Protein AF-A0A9X9LYF4-F1 (afdb_monomer)

pLDDT: mean 74.25, std 24.97, range [24.39, 98.19]

Mean predicted aligned error: 15.83 Å

Sequence (331 aa):
MQNYMVGLQVPSAGEKDYPILFKNGTLKLGGEREPVPRPKKWPIANILAPGANYIPDSFIVGGPYEEEEGELNRPEDKEFRNQAESIKKRIIWDLESRCYLDPPAVVSLQKRIADCRFWPVEITRVPLTTAPKGKAAKFDKADDEGQLSFHGVAYVNMVPLLYPGVKRIRGAFHVYPYLDSTVYEKTKCLFSLFRDTGHLLTQNNKIGGFNSPLSKPIVSKNLKEEKTVKEKELEGRLRPGDLQAPSIKSQSSDTPLEVEPSPSHNPEGQQYTEAGTYIVLEIQLDRALVPKRMPEELAKRVKEMIPPRPPLTRRTGGAQKAVSDYHMQIK

Solvent-accessible surface area (backbone atoms only — not comparable to full-atom values): 21064 Å² total; per-residue (Å²): 126,90,36,48,36,40,34,37,72,40,60,38,84,57,100,54,61,46,75,46,72,48,66,79,45,47,79,41,80,37,76,54,63,79,72,65,69,35,71,26,22,53,82,68,79,86,70,90,49,83,78,72,44,51,43,85,98,38,62,48,66,80,74,71,52,68,79,28,67,33,76,62,29,48,84,83,35,47,63,59,50,49,43,48,60,21,53,38,65,44,73,44,70,58,56,56,86,85,81,84,68,47,74,68,12,48,54,51,44,54,49,51,33,73,76,34,32,33,43,66,36,37,34,32,45,48,83,73,81,78,78,76,93,71,79,97,68,90,74,77,91,70,95,67,91,77,74,75,39,48,33,22,32,22,68,44,63,47,50,66,41,64,38,65,54,29,33,67,49,39,28,38,28,55,29,35,46,51,44,72,66,63,46,26,73,47,39,70,48,90,68,62,72,63,75,74,38,55,73,55,59,71,51,56,80,78,56,83,79,92,71,78,87,77,87,76,85,84,83,89,80,84,87,84,86,83,87,85,88,90,85,88,87,85,90,87,84,83,90,87,90,85,90,84,80,88,81,86,81,87,80,92,75,95,68,92,73,76,84,72,77,78,76,78,82,44,72,61,10,43,52,29,53,77,68,66,37,63,46,78,51,74,51,78,44,100,61,36,80,26,68,58,78,55,70,66,62,51,53,53,52,52,56,70,69,49,74,80,76,76,79,75,76,78,70,80,66,58,66,64,48,57,53,52,54,52,63,65,71,75,111

Structure (mmCIF, N/CA/C/O backbone):
data_AF-A0A9X9LYF4-F1
#
_entry.id   AF-A0A9X9LYF4-F1
#
loop_
_atom_site.group_PDB
_atom_site.id
_atom_site.type_symbol
_atom_site.label_atom_id
_atom_site.label_alt_id
_atom_site.label_comp_id
_atom_site.label_asym_id
_atom_site.label_entity_id
_atom_site.label_seq_id
_atom_site.pdbx_PDB_ins_code
_atom_site.Cartn_x
_atom_site.Cartn_y
_atom_site.Cartn_z
_atom_site.occupancy
_atom_site.B_iso_or_equiv
_atom_site.auth_seq_id
_atom_site.auth_comp_id
_atom_site.auth_asym_id
_atom_site.auth_atom_id
_atom_site.pdbx_PDB_model_num
ATOM 1 N N . MET A 1 1 ? -20.545 6.620 17.034 1.00 50.78 1 MET A N 1
ATOM 2 C CA . MET A 1 1 ? -19.786 5.700 16.155 1.00 50.78 1 MET A CA 1
ATOM 3 C C . MET A 1 1 ? -18.431 6.330 15.876 1.00 50.78 1 MET A C 1
ATOM 5 O O . MET A 1 1 ? -18.388 7.539 15.688 1.00 50.78 1 MET A O 1
ATOM 9 N N . GLN A 1 2 ? -17.344 5.559 15.943 1.00 64.88 2 GLN A N 1
ATOM 10 C CA . GLN A 1 2 ? -15.993 6.047 15.645 1.00 64.88 2 GLN A CA 1
ATOM 11 C C . GLN A 1 2 ? -15.723 5.820 14.157 1.00 64.88 2 GLN A C 1
ATOM 13 O O . GLN A 1 2 ? -15.835 4.686 13.699 1.00 64.88 2 GLN A O 1
ATOM 18 N N . ASN A 1 3 ? -15.399 6.878 13.415 1.00 80.75 3 ASN A N 1
ATOM 19 C CA . ASN A 1 3 ? -15.044 6.774 12.004 1.00 80.75 3 ASN A CA 1
ATOM 20 C C . ASN A 1 3 ? -13.537 6.938 11.859 1.00 80.75 3 ASN A C 1
ATOM 22 O O . ASN A 1 3 ? -12.964 7.874 12.405 1.00 80.75 3 ASN A O 1
ATOM 26 N N . TYR A 1 4 ? -12.910 6.039 11.112 1.00 88.62 4 TYR A N 1
ATOM 27 C CA . TYR A 1 4 ? -11.504 6.148 10.745 1.00 88.62 4 TYR A CA 1
ATOM 28 C C . TYR A 1 4 ? -11.393 6.475 9.261 1.00 88.62 4 TYR A C 1
ATOM 30 O O . TYR A 1 4 ? -12.230 6.059 8.448 1.00 88.62 4 TYR A O 1
ATOM 38 N N . MET A 1 5 ? -10.356 7.231 8.931 1.00 90.38 5 MET A N 1
ATOM 39 C CA . MET A 1 5 ? -9.961 7.542 7.572 1.00 90.38 5 MET A CA 1
ATOM 40 C C . MET A 1 5 ? -8.551 7.031 7.344 1.00 90.38 5 MET A C 1
ATOM 42 O O . MET A 1 5 ? -7.678 7.255 8.174 1.00 90.38 5 MET A O 1
ATOM 46 N N . VAL A 1 6 ? -8.350 6.364 6.216 1.00 94.06 6 VAL A N 1
ATOM 47 C CA . VAL A 1 6 ? -7.037 5.920 5.748 1.00 94.06 6 VAL A CA 1
ATOM 48 C C . VAL A 1 6 ? -6.753 6.618 4.432 1.00 94.06 6 VAL A C 1
ATOM 50 O O . VAL A 1 6 ? -7.663 6.774 3.615 1.00 94.06 6 VAL A O 1
ATOM 53 N N . GLY A 1 7 ? -5.514 7.034 4.203 1.00 93.44 7 GLY A N 1
ATOM 54 C CA . GLY A 1 7 ? -5.153 7.652 2.943 1.00 93.44 7 GLY A CA 1
ATOM 55 C C . GLY A 1 7 ? -3.680 7.575 2.595 1.00 93.44 7 GLY A C 1
ATOM 56 O O . GLY A 1 7 ? -2.828 7.338 3.444 1.00 93.44 7 GLY A O 1
ATOM 57 N N . LEU A 1 8 ? -3.400 7.788 1.316 1.00 94.19 8 LEU A N 1
ATOM 58 C CA . LEU A 1 8 ? -2.054 7.913 0.772 1.00 94.19 8 LEU A CA 1
ATOM 59 C C . LEU A 1 8 ? -2.047 8.901 -0.395 1.00 94.19 8 LEU A C 1
ATOM 61 O O . LEU A 1 8 ? -3.082 9.162 -1.009 1.00 94.19 8 LEU A O 1
ATOM 65 N N . GLN A 1 9 ? -0.873 9.424 -0.722 1.00 91.62 9 GLN A N 1
ATOM 66 C CA . GLN A 1 9 ? -0.663 10.286 -1.884 1.00 91.62 9 GLN A CA 1
ATOM 67 C C . GLN A 1 9 ? 0.013 9.502 -3.004 1.00 91.62 9 GLN A C 1
ATOM 69 O O . GLN A 1 9 ? 0.947 8.750 -2.746 1.00 91.62 9 GLN A O 1
ATOM 74 N N . VAL A 1 10 ? -0.437 9.671 -4.242 1.00 90.38 10 VAL A N 1
ATOM 75 C CA . VAL A 1 10 ? 0.151 9.035 -5.427 1.00 90.38 10 VAL A CA 1
ATOM 76 C C . VAL A 1 10 ? 0.642 10.129 -6.379 1.00 90.38 10 VAL A C 1
ATOM 78 O O . VAL A 1 10 ? -0.074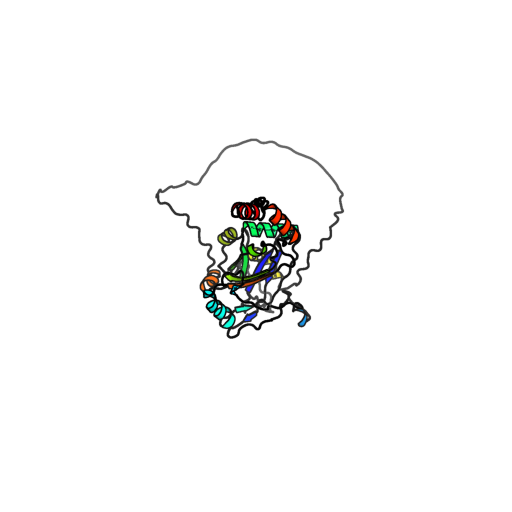 11.115 -6.550 1.00 90.38 10 VAL A O 1
ATOM 81 N N . PRO A 1 11 ? 1.824 9.998 -7.012 1.00 87.56 11 PRO A N 1
ATOM 82 C CA . PRO A 1 11 ? 2.320 11.020 -7.929 1.00 87.56 11 PRO A CA 1
ATOM 83 C C . PRO A 1 11 ? 1.334 11.272 -9.072 1.00 87.56 11 PRO A C 1
ATOM 85 O O . PRO A 1 11 ? 0.692 10.339 -9.558 1.00 87.56 11 PRO A O 1
ATOM 88 N N . SER A 1 12 ? 1.231 12.524 -9.510 1.00 84.44 12 SER A N 1
ATOM 89 C CA . SER A 1 12 ? 0.396 12.924 -10.647 1.00 84.44 12 SER A CA 1
ATOM 90 C C . SER A 1 12 ? 1.160 13.868 -11.581 1.00 84.44 12 SER A C 1
ATOM 92 O O . SER A 1 12 ? 2.144 14.474 -11.162 1.00 84.44 12 SER A O 1
ATOM 94 N N . ALA A 1 13 ? 0.719 14.014 -12.836 1.00 70.62 13 ALA A N 1
ATOM 95 C CA . ALA A 1 13 ? 1.253 15.015 -13.770 1.00 70.62 13 ALA A CA 1
ATOM 96 C C . ALA A 1 13 ? 1.154 16.472 -13.277 1.00 70.62 13 ALA A C 1
ATOM 98 O O . ALA A 1 13 ? 1.824 17.340 -13.837 1.00 70.62 13 ALA A O 1
ATOM 99 N N . GLY A 1 14 ? 0.276 16.770 -12.312 1.00 68.00 14 GLY A N 1
ATOM 100 C CA . GLY A 1 14 ? 0.081 18.122 -11.790 1.00 68.00 14 GLY A CA 1
ATOM 101 C C . GLY A 1 14 ? 1.128 18.525 -10.750 1.00 68.00 14 GLY A C 1
ATOM 102 O O . GLY A 1 14 ? 1.953 17.726 -10.325 1.00 68.00 14 GLY A O 1
ATOM 103 N N . GLU A 1 15 ? 1.053 19.771 -10.274 1.00 64.50 15 GLU A N 1
ATOM 104 C CA . GLU A 1 15 ? 1.935 20.268 -9.203 1.00 64.50 15 GLU A CA 1
ATOM 105 C C . GLU A 1 15 ? 1.703 19.573 -7.848 1.00 64.50 15 GLU A C 1
ATOM 107 O O . GLU A 1 15 ? 2.554 19.655 -6.965 1.00 64.50 15 GLU A O 1
ATOM 112 N N . LYS A 1 16 ? 0.562 18.889 -7.671 1.00 78.31 16 LYS A N 1
ATOM 113 C CA . LYS A 1 16 ? 0.189 18.215 -6.423 1.00 78.31 16 LYS A CA 1
ATOM 114 C C . LYS A 1 16 ? -0.048 16.721 -6.636 1.00 78.31 16 LYS A C 1
ATOM 116 O O . LYS A 1 16 ? -0.716 16.314 -7.590 1.00 78.31 16 LYS A O 1
ATOM 121 N N . ASP A 1 17 ? 0.457 15.914 -5.707 1.00 85.69 17 ASP A N 1
ATOM 122 C CA . ASP A 1 17 ? 0.167 14.482 -5.644 1.00 85.69 17 ASP A CA 1
ATOM 123 C C . ASP A 1 17 ? -1.350 14.244 -5.489 1.00 85.69 17 ASP A C 1
ATOM 125 O O . ASP A 1 17 ? -2.069 15.009 -4.837 1.00 85.69 17 ASP A O 1
ATOM 129 N N . TYR A 1 18 ? -1.854 13.173 -6.100 1.00 86.94 18 TYR A N 1
ATOM 130 C CA . TYR A 1 18 ? -3.259 12.785 -6.048 1.00 86.94 18 TYR A CA 1
ATOM 131 C C . TYR A 1 18 ? -3.561 12.022 -4.746 1.00 86.94 18 TYR A C 1
ATOM 133 O O . TYR A 1 18 ? -2.983 10.952 -4.523 1.00 86.94 18 TYR A O 1
ATOM 141 N N . PRO A 1 19 ? -4.463 12.517 -3.878 1.00 89.62 19 PRO A N 1
ATOM 142 C CA . PRO A 1 19 ? -4.807 11.830 -2.642 1.00 89.62 19 PRO A CA 1
ATOM 143 C C . PRO A 1 19 ? -5.817 10.702 -2.894 1.00 89.62 19 PRO A C 1
ATOM 145 O O . PRO A 1 19 ? -6.889 10.912 -3.460 1.00 89.62 19 PRO A O 1
ATOM 148 N N . ILE A 1 20 ? -5.509 9.509 -2.396 1.00 91.44 20 ILE A N 1
ATOM 149 C CA . ILE A 1 20 ? -6.440 8.384 -2.300 1.00 91.44 20 ILE A CA 1
ATOM 150 C C . ILE A 1 20 ? -6.911 8.288 -0.852 1.00 91.44 20 ILE A C 1
ATOM 152 O O . ILE A 1 20 ? -6.092 8.165 0.055 1.00 91.44 20 ILE A O 1
ATOM 156 N N . LEU A 1 21 ? -8.229 8.329 -0.640 1.00 90.75 21 LEU A N 1
ATOM 157 C CA . LEU A 1 21 ? -8.846 8.323 0.686 1.00 90.75 21 LEU A CA 1
ATOM 158 C C . LEU A 1 21 ? -9.897 7.218 0.806 1.00 90.75 21 LEU A C 1
ATOM 160 O O . LEU A 1 21 ? -10.789 7.090 -0.033 1.00 90.75 21 LEU A O 1
ATOM 164 N N . PHE A 1 22 ? -9.843 6.489 1.914 1.00 90.75 22 PHE A N 1
ATOM 165 C CA . PHE A 1 22 ? -10.825 5.497 2.322 1.00 90.75 22 PHE A CA 1
ATOM 166 C C . PHE A 1 22 ? -11.509 5.974 3.600 1.00 90.75 22 PHE A C 1
ATOM 168 O O . PHE A 1 22 ? -10.885 6.138 4.647 1.00 90.75 22 PHE A O 1
ATOM 175 N N . LYS A 1 23 ? -12.817 6.210 3.508 1.00 86.38 23 LYS A N 1
ATOM 176 C CA . LYS A 1 23 ? -13.671 6.663 4.614 1.00 86.38 23 LYS A CA 1
ATOM 177 C C . LYS A 1 23 ? -14.818 5.684 4.833 1.00 86.38 23 LYS A C 1
ATOM 179 O O . LYS A 1 23 ? -15.079 4.839 3.983 1.00 86.38 23 LYS A O 1
ATOM 184 N N . ASN A 1 24 ? -15.524 5.836 5.952 1.00 79.12 24 ASN A N 1
ATOM 185 C CA . ASN A 1 24 ? -16.729 5.062 6.276 1.00 79.12 24 ASN A CA 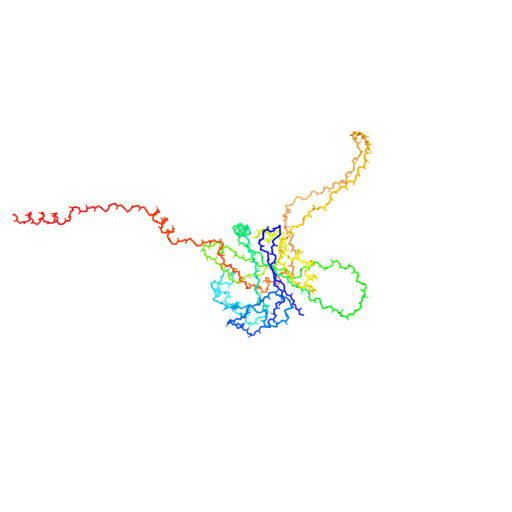1
ATOM 186 C C . ASN A 1 24 ? -16.478 3.544 6.366 1.00 79.12 24 ASN A C 1
ATOM 188 O O . ASN A 1 24 ? -17.231 2.745 5.810 1.00 79.12 24 ASN A O 1
ATOM 192 N N . GLY A 1 25 ? -15.410 3.146 7.060 1.00 86.12 25 GLY A N 1
ATOM 193 C CA . GLY A 1 25 ? -15.142 1.737 7.338 1.00 86.12 25 GLY A CA 1
ATOM 194 C C . GLY A 1 25 ? -16.236 1.113 8.209 1.00 86.12 25 GLY A C 1
ATOM 195 O O . GLY A 1 25 ? -16.813 1.768 9.076 1.00 86.12 25 GLY A O 1
ATOM 196 N N . THR A 1 26 ? -16.532 -0.163 7.980 1.00 88.38 26 THR A N 1
ATOM 197 C CA . THR A 1 26 ? -17.522 -0.910 8.766 1.00 88.38 26 THR A CA 1
ATOM 198 C C . THR A 1 26 ? -16.854 -1.504 10.000 1.00 88.38 26 THR A C 1
ATOM 200 O O . THR A 1 26 ? -15.907 -2.281 9.873 1.00 88.38 26 THR A O 1
ATOM 203 N N . LEU A 1 27 ? -17.349 -1.167 11.193 1.00 89.88 27 LEU A N 1
ATOM 204 C CA . LEU A 1 27 ? -16.890 -1.774 12.442 1.00 89.88 27 LEU A CA 1
ATOM 205 C C . LEU A 1 27 ? -17.430 -3.204 12.559 1.00 89.88 27 LEU A C 1
ATOM 207 O O . LEU A 1 27 ? -18.642 -3.419 12.577 1.00 89.88 27 LEU A O 1
ATOM 211 N N . LYS A 1 28 ? -16.529 -4.172 12.695 1.00 90.75 28 LYS A N 1
ATOM 212 C CA . LYS A 1 28 ? -16.837 -5.557 13.053 1.00 90.75 28 LYS A CA 1
ATOM 213 C C . LYS A 1 28 ? -16.523 -5.774 14.525 1.00 90.75 28 LYS A C 1
ATOM 215 O O . LYS A 1 28 ? -15.463 -5.372 15.002 1.00 90.75 28 LYS A O 1
ATOM 220 N N . LEU A 1 29 ? -17.453 -6.403 15.240 1.00 88.38 29 LEU A N 1
ATOM 221 C CA . LEU A 1 29 ? -17.359 -6.603 16.688 1.00 88.38 29 LEU A CA 1
ATOM 222 C C . LEU A 1 29 ? -16.422 -7.754 17.096 1.00 88.38 29 LEU A C 1
ATOM 224 O O . LEU A 1 29 ? -16.090 -7.846 18.274 1.00 88.38 29 LEU A O 1
ATOM 228 N N . GLY A 1 30 ? -15.961 -8.561 16.134 1.00 87.44 30 GLY A N 1
ATOM 229 C CA . GLY A 1 30 ? -15.222 -9.802 16.381 1.00 87.44 30 GLY A CA 1
ATOM 230 C C . GLY A 1 30 ? -16.151 -11.019 16.475 1.00 87.44 30 GLY A C 1
ATOM 231 O O . GLY A 1 30 ? -17.366 -10.881 16.358 1.00 87.44 30 GLY A O 1
ATOM 232 N N . GLY A 1 31 ? -15.573 -12.207 16.644 1.00 85.69 31 GLY A N 1
ATOM 233 C CA . GLY A 1 31 ? -16.268 -13.493 16.795 1.00 85.69 31 GLY A CA 1
ATOM 234 C C . GLY A 1 31 ? -16.360 -14.335 15.519 1.00 85.69 31 GLY A C 1
ATOM 235 O O . GLY A 1 31 ? -16.398 -15.557 15.604 1.00 85.69 31 GLY A O 1
ATOM 236 N N . GLU A 1 32 ? -16.328 -13.711 14.341 1.00 83.88 32 GLU A N 1
ATOM 237 C CA . GLU A 1 32 ? -16.385 -14.407 13.053 1.00 83.88 32 GLU A CA 1
ATOM 238 C C . GLU A 1 32 ? -15.342 -13.864 12.073 1.00 83.88 32 GLU A C 1
ATOM 240 O O . GLU A 1 32 ? -15.027 -12.663 12.049 1.00 83.88 32 GLU A O 1
ATOM 245 N N . ARG A 1 33 ? -14.817 -14.766 11.238 1.00 84.88 33 ARG A N 1
ATOM 246 C CA . ARG A 1 33 ? -13.939 -14.423 10.117 1.00 84.88 33 ARG A CA 1
ATOM 247 C C . ARG A 1 33 ? -14.770 -13.863 8.968 1.00 84.88 33 ARG A C 1
ATOM 249 O O . ARG A 1 33 ? -15.908 -14.272 8.760 1.00 84.88 33 ARG A O 1
ATOM 256 N N . GLU A 1 34 ? -14.198 -12.938 8.202 1.00 87.75 34 GLU A N 1
ATOM 257 C CA . GLU A 1 34 ? -14.879 -12.454 7.004 1.00 87.75 34 GLU A CA 1
ATOM 258 C C . GLU A 1 34 ? -15.037 -13.569 5.965 1.00 87.75 34 GLU A C 1
ATOM 260 O O . GLU A 1 34 ? -14.069 -14.289 5.697 1.00 87.75 34 GLU A O 1
ATOM 265 N N . PRO A 1 35 ? -16.219 -13.685 5.338 1.00 88.56 35 PRO A N 1
ATOM 266 C CA . PRO A 1 35 ? -16.394 -14.593 4.222 1.00 88.56 35 PRO A CA 1
ATOM 267 C C . PRO A 1 35 ? -15.532 -14.132 3.042 1.00 88.56 35 PRO A C 1
ATOM 269 O O . PRO A 1 35 ? -15.456 -12.940 2.729 1.00 88.56 35 PRO A O 1
ATOM 272 N N . VAL A 1 36 ? -14.901 -15.093 2.374 1.00 89.25 36 VAL A N 1
ATOM 273 C CA . VAL A 1 36 ? -14.191 -14.893 1.108 1.00 89.25 36 VAL A CA 1
ATOM 274 C C . VAL A 1 36 ? -14.751 -15.873 0.068 1.00 89.25 36 VAL A C 1
ATOM 276 O O . VAL A 1 36 ? -14.986 -17.032 0.410 1.00 89.25 36 VAL A O 1
ATOM 279 N N . PRO A 1 37 ? -14.985 -15.444 -1.186 1.00 92.31 37 PRO A N 1
ATOM 280 C CA . PRO A 1 37 ? -14.789 -14.092 -1.702 1.00 92.31 37 PRO A CA 1
ATOM 281 C C . PRO A 1 37 ? -15.872 -13.111 -1.227 1.00 92.31 37 PRO A C 1
ATOM 283 O O . PRO A 1 37 ? -17.027 -13.481 -1.032 1.00 92.31 37 PRO A O 1
ATOM 286 N N . ARG A 1 38 ? -15.510 -11.832 -1.098 1.00 92.06 38 ARG A N 1
ATOM 287 C CA . ARG A 1 38 ? -16.463 -10.747 -0.802 1.00 92.06 38 ARG A CA 1
ATOM 288 C C . ARG A 1 38 ? -16.285 -9.568 -1.766 1.00 92.06 38 ARG A C 1
ATOM 290 O O . ARG A 1 38 ? -15.150 -9.257 -2.127 1.00 92.06 38 ARG A O 1
ATOM 297 N N . PRO A 1 39 ? -17.373 -8.930 -2.223 1.00 92.50 39 PRO A N 1
ATOM 298 C CA . PRO A 1 39 ? -17.315 -7.961 -3.316 1.00 92.50 39 PRO A CA 1
ATOM 299 C C . PRO A 1 39 ? -16.695 -6.627 -2.879 1.00 92.50 39 PRO A C 1
ATOM 301 O O . PRO A 1 39 ? -16.999 -6.119 -1.796 1.00 92.50 39 PRO A O 1
ATOM 304 N N . LYS A 1 40 ? -15.860 -6.037 -3.743 1.00 93.38 40 LYS A N 1
ATOM 305 C CA . LYS A 1 40 ? -15.320 -4.685 -3.542 1.00 93.38 40 LYS A CA 1
ATOM 306 C C . LYS A 1 40 ? -16.353 -3.628 -3.933 1.00 93.38 40 LYS A C 1
ATOM 308 O O . LYS A 1 40 ? -17.221 -3.857 -4.775 1.00 93.38 40 LYS A O 1
ATOM 313 N N . LYS A 1 41 ? -16.255 -2.454 -3.321 1.00 92.00 41 LYS A N 1
ATOM 314 C CA . LYS A 1 41 ? -17.149 -1.314 -3.517 1.00 92.00 41 LYS A CA 1
ATOM 315 C C . LYS A 1 41 ? -16.373 -0.090 -3.984 1.00 92.00 41 LYS A C 1
ATOM 317 O O . LYS A 1 41 ? -15.203 0.093 -3.648 1.00 92.00 41 LYS A O 1
ATOM 322 N N . TRP A 1 42 ? -17.047 0.782 -4.718 1.00 89.94 42 TRP A N 1
ATOM 323 C CA . TRP A 1 42 ? -16.508 2.094 -5.044 1.00 89.94 42 TRP A CA 1
ATOM 324 C C . TRP A 1 42 ? -16.483 3.001 -3.800 1.00 89.94 42 TRP A C 1
ATOM 326 O O . TRP A 1 42 ? -17.431 2.976 -3.012 1.00 89.94 42 TRP A O 1
ATOM 336 N N . PRO A 1 43 ? -15.464 3.863 -3.624 1.00 85.50 43 PRO A N 1
ATOM 337 C CA . PRO A 1 43 ? -15.393 4.841 -2.535 1.00 85.50 43 PRO A CA 1
ATOM 338 C C . PRO A 1 43 ? -16.294 6.066 -2.802 1.00 85.50 43 PRO A C 1
ATOM 340 O O . PRO A 1 43 ? -15.895 7.211 -2.593 1.00 85.50 43 PRO A O 1
ATOM 343 N N . ILE A 1 44 ? -17.516 5.843 -3.293 1.00 78.56 44 ILE A N 1
ATOM 344 C CA . ILE A 1 44 ? -18.467 6.889 -3.688 1.00 78.56 44 ILE A CA 1
ATOM 345 C C . ILE A 1 44 ? -19.541 7.023 -2.605 1.00 78.56 44 ILE A C 1
ATOM 347 O O . ILE A 1 44 ? -20.120 6.039 -2.150 1.00 78.56 44 ILE A O 1
ATOM 351 N N . ALA A 1 45 ? -19.817 8.258 -2.189 1.00 66.12 45 ALA A N 1
ATOM 352 C CA . ALA A 1 45 ? -20.939 8.563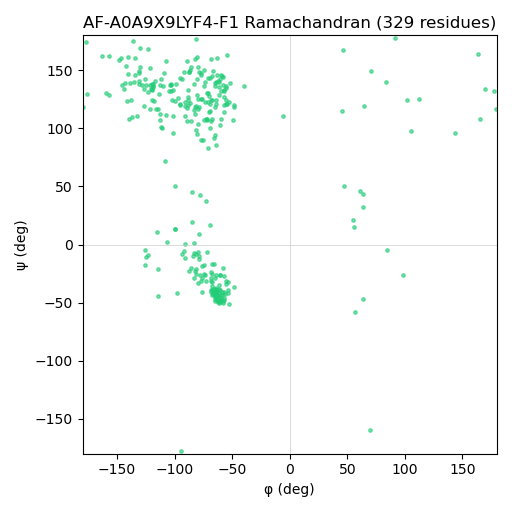 -1.306 1.00 66.12 45 ALA A CA 1
ATOM 353 C C . ALA A 1 45 ? -22.222 8.795 -2.123 1.00 66.12 45 ALA A C 1
ATOM 355 O O . ALA A 1 45 ? -22.160 9.331 -3.227 1.00 66.12 45 ALA A O 1
ATOM 356 N N . ASN A 1 46 ? -23.381 8.475 -1.542 1.00 66.19 46 ASN A N 1
ATOM 357 C CA . ASN A 1 46 ? -24.709 8.832 -2.066 1.00 66.19 46 ASN A CA 1
ATOM 358 C C . ASN A 1 46 ? -25.068 8.214 -3.430 1.00 66.19 46 ASN A C 1
ATOM 360 O O . ASN A 1 46 ? -25.635 8.881 -4.295 1.00 66.19 46 ASN A O 1
ATOM 364 N N . ILE A 1 47 ? -24.769 6.930 -3.631 1.00 67.62 47 ILE A N 1
ATOM 365 C CA . ILE A 1 47 ? -25.232 6.209 -4.820 1.00 67.62 47 ILE A CA 1
ATOM 366 C C . ILE A 1 47 ? -26.751 5.989 -4.722 1.00 67.62 47 ILE A C 1
ATOM 368 O O . ILE A 1 47 ? -27.242 5.380 -3.773 1.00 67.62 47 ILE A O 1
ATOM 372 N N . LEU A 1 48 ? -27.488 6.472 -5.728 1.00 67.12 48 LEU A N 1
ATOM 373 C CA . LEU A 1 48 ? -28.957 6.399 -5.804 1.00 67.12 48 LEU A CA 1
ATOM 374 C C . LEU A 1 48 ? -29.492 4.966 -5.974 1.00 67.12 48 LEU A C 1
ATOM 376 O O . LEU A 1 48 ? -30.622 4.682 -5.590 1.00 67.12 48 LEU A O 1
ATOM 380 N N . ALA A 1 49 ? -28.686 4.060 -6.534 1.00 73.56 49 ALA A N 1
ATOM 381 C CA . ALA A 1 49 ? -29.040 2.663 -6.770 1.00 73.56 49 ALA A CA 1
ATOM 382 C C . ALA A 1 49 ? -28.198 1.725 -5.879 1.00 73.56 49 ALA A C 1
ATOM 384 O O . ALA A 1 49 ? -26.996 1.589 -6.118 1.00 73.56 49 ALA A O 1
ATOM 385 N N . PRO A 1 50 ? -28.788 1.020 -4.893 1.00 66.31 50 PRO A N 1
ATOM 386 C CA . PRO A 1 50 ? -28.044 0.187 -3.940 1.00 66.31 50 PRO A CA 1
ATOM 387 C C . PRO A 1 50 ? -27.101 -0.852 -4.574 1.00 66.31 50 PRO A C 1
ATOM 389 O O . PRO A 1 50 ? -26.033 -1.119 -4.023 1.00 66.31 50 PRO A O 1
ATOM 392 N N . GLY A 1 51 ? -27.452 -1.391 -5.749 1.00 69.81 51 GLY A N 1
ATOM 393 C CA . GLY A 1 51 ? -26.634 -2.364 -6.483 1.00 69.81 51 GLY A CA 1
ATOM 394 C C . GLY A 1 51 ? -25.420 -1.776 -7.216 1.00 69.81 51 GLY A C 1
ATOM 395 O O . GLY A 1 51 ? -24.481 -2.510 -7.501 1.00 69.81 51 GLY A O 1
ATOM 396 N N . ALA A 1 52 ? -25.384 -0.463 -7.471 1.00 78.00 52 ALA A N 1
ATOM 397 C CA . ALA A 1 52 ? -24.297 0.197 -8.208 1.00 78.00 52 ALA A CA 1
ATOM 398 C C . ALA A 1 52 ? -23.076 0.550 -7.331 1.00 78.00 52 ALA A C 1
ATOM 400 O O . ALA A 1 52 ? -22.107 1.135 -7.808 1.00 78.00 52 ALA A O 1
ATOM 401 N N . ASN A 1 53 ? -23.116 0.201 -6.041 1.00 85.94 53 ASN A N 1
ATOM 402 C CA . ASN A 1 53 ? -21.999 0.404 -5.118 1.00 85.94 53 ASN A CA 1
ATOM 403 C C . ASN A 1 53 ? -20.856 -0.589 -5.339 1.00 85.94 53 ASN A C 1
ATOM 405 O O . ASN A 1 53 ? -19.722 -0.289 -4.974 1.00 85.94 53 ASN A O 1
ATOM 409 N N . TYR A 1 54 ? -21.154 -1.767 -5.888 1.00 90.31 54 TYR A N 1
ATOM 410 C CA . TYR A 1 54 ? -20.184 -2.837 -6.073 1.00 90.31 54 TYR A CA 1
ATOM 411 C C . TYR A 1 54 ? -19.450 -2.705 -7.402 1.00 90.31 54 TYR A C 1
ATOM 413 O O . TYR A 1 54 ? -19.996 -2.231 -8.398 1.00 90.31 54 TYR A O 1
ATOM 421 N N . ILE A 1 55 ? -18.201 -3.149 -7.405 1.00 91.88 55 ILE A N 1
ATOM 422 C CA . ILE A 1 55 ? -17.368 -3.206 -8.598 1.00 91.88 55 ILE A CA 1
ATOM 423 C C . ILE A 1 55 ? -17.617 -4.559 -9.272 1.00 91.88 55 ILE A C 1
ATOM 425 O O . ILE A 1 55 ? -17.365 -5.587 -8.637 1.00 91.88 55 ILE A O 1
ATOM 429 N N . PRO A 1 56 ? -18.099 -4.588 -10.528 1.00 91.12 56 PRO A N 1
ATOM 430 C CA . PRO A 1 56 ? -18.289 -5.837 -11.256 1.00 91.12 56 PRO A CA 1
ATOM 431 C C . PRO A 1 56 ? -16.992 -6.647 -11.316 1.00 91.12 56 PRO A C 1
ATOM 433 O O . PRO A 1 56 ? -15.920 -6.081 -11.536 1.00 91.12 56 PRO A O 1
ATOM 436 N N . ASP A 1 57 ? -17.103 -7.954 -11.084 1.00 91.00 57 ASP A N 1
ATOM 437 C CA . ASP A 1 57 ? -16.007 -8.929 -11.153 1.00 91.00 57 ASP A CA 1
ATOM 438 C C . ASP A 1 57 ? -14.776 -8.613 -10.281 1.00 91.00 57 ASP A C 1
ATOM 440 O O . ASP A 1 57 ? -13.688 -9.141 -10.512 1.00 91.00 57 ASP A O 1
ATOM 444 N N . SER A 1 58 ? -14.932 -7.779 -9.245 1.00 92.81 58 SER A N 1
ATOM 445 C CA . SER A 1 58 ? -13.860 -7.460 -8.301 1.00 92.81 58 SER A CA 1
ATOM 446 C C . SER A 1 58 ? -14.201 -7.932 -6.893 1.00 92.81 58 SER A C 1
ATOM 448 O O . SER A 1 58 ? -15.144 -7.465 -6.245 1.00 92.81 58 SER A O 1
ATOM 450 N N . PHE A 1 59 ? -13.389 -8.865 -6.402 1.00 93.81 59 PHE A N 1
ATOM 451 C CA . PHE A 1 59 ? -13.591 -9.535 -5.127 1.00 93.81 59 PHE A CA 1
ATOM 452 C C . PHE A 1 59 ? -12.316 -9.526 -4.292 1.00 93.81 59 PHE A C 1
ATOM 454 O O . PHE A 1 59 ? -11.201 -9.589 -4.807 1.00 93.81 59 PHE A O 1
ATOM 461 N N . ILE A 1 60 ? -12.493 -9.499 -2.977 1.00 92.06 60 ILE A N 1
ATOM 462 C CA . ILE A 1 60 ? -11.439 -9.795 -2.016 1.00 92.06 60 ILE A CA 1
ATOM 463 C C . ILE A 1 60 ? -11.487 -11.297 -1.765 1.00 92.06 60 ILE A C 1
ATOM 465 O O . ILE A 1 60 ? -12.414 -11.805 -1.137 1.00 92.06 60 ILE A O 1
ATOM 469 N N . VAL A 1 61 ? -10.502 -11.995 -2.326 1.00 88.94 61 VAL A N 1
ATOM 470 C CA . VAL A 1 61 ? -10.401 -13.465 -2.344 1.00 88.94 61 VAL A CA 1
ATOM 471 C C . VAL A 1 61 ? -9.578 -14.031 -1.181 1.00 88.94 61 VAL A C 1
ATOM 473 O O . VAL A 1 61 ? -9.566 -15.238 -0.971 1.00 88.94 61 VAL A O 1
ATOM 476 N N . GLY A 1 62 ? -8.926 -13.170 -0.396 1.00 80.38 62 GLY A N 1
ATOM 477 C CA . GLY A 1 62 ? -7.958 -13.597 0.615 1.00 80.38 62 GLY A CA 1
ATOM 478 C C . GLY A 1 62 ? -6.681 -14.163 -0.015 1.00 80.38 62 GLY A C 1
ATOM 479 O O . GLY A 1 62 ? -6.358 -13.863 -1.163 1.00 80.38 62 GLY A O 1
ATOM 480 N N . GLY A 1 63 ? -5.940 -14.950 0.757 1.00 81.62 63 GLY A N 1
ATOM 481 C CA . GLY A 1 63 ? -4.705 -15.611 0.338 1.00 81.62 63 GLY A CA 1
ATOM 482 C C . GLY A 1 63 ? -3.906 -16.100 1.549 1.00 81.62 63 GLY A C 1
ATOM 483 O O . GLY A 1 63 ? -4.205 -15.666 2.668 1.00 81.62 63 GLY A O 1
ATOM 484 N N . PRO A 1 64 ? -2.932 -17.004 1.353 1.00 85.94 64 PRO A N 1
ATOM 485 C CA . PRO A 1 64 ? -1.964 -17.338 2.395 1.00 85.94 64 PRO A CA 1
ATOM 486 C C . PRO A 1 64 ? -1.196 -16.072 2.788 1.00 85.94 64 PRO A C 1
ATOM 488 O O . PRO A 1 64 ? -0.756 -15.311 1.923 1.00 85.94 64 PRO A O 1
ATOM 491 N N . TYR A 1 65 ? -1.082 -15.811 4.089 1.00 86.88 65 TYR A N 1
ATOM 492 C CA . TYR A 1 65 ? -0.443 -14.585 4.570 1.00 86.88 65 TYR A CA 1
ATOM 493 C C . TYR A 1 65 ? 1.085 -14.652 4.424 1.00 86.88 65 TYR A C 1
ATOM 495 O O . TYR A 1 65 ? 1.747 -13.625 4.425 1.00 86.88 65 TYR A O 1
ATOM 503 N N . GLU A 1 66 ? 1.646 -15.849 4.254 1.00 90.62 66 GLU A N 1
ATOM 504 C CA . GLU A 1 66 ? 3.073 -16.107 4.061 1.00 90.62 66 GLU A CA 1
ATOM 505 C C . GLU A 1 66 ? 3.591 -15.596 2.706 1.00 90.62 66 GLU A C 1
ATOM 507 O O . GLU A 1 66 ? 4.778 -15.322 2.554 1.00 90.62 66 GLU A O 1
ATOM 512 N N . GLU A 1 67 ? 2.699 -15.447 1.723 1.00 90.75 67 GLU A N 1
ATOM 513 C CA . GLU A 1 67 ? 3.003 -14.883 0.400 1.00 90.75 67 GLU A CA 1
ATOM 514 C C . GLU A 1 67 ? 2.792 -13.357 0.352 1.00 90.75 67 GLU A C 1
ATOM 516 O O . GLU A 1 67 ? 2.946 -12.736 -0.700 1.00 90.75 67 GLU A O 1
ATOM 521 N N . GLU A 1 68 ? 2.388 -12.738 1.466 1.00 93.50 68 GLU A N 1
ATOM 522 C CA . GLU A 1 68 ? 2.173 -11.295 1.544 1.00 93.50 68 GLU A CA 1
ATOM 523 C C . GLU A 1 68 ? 3.500 -10.523 1.652 1.00 93.50 68 GLU A C 1
ATOM 525 O O . GLU A 1 68 ? 4.439 -10.927 2.334 1.00 93.50 68 GLU A O 1
ATOM 530 N N . GLU A 1 69 ? 3.535 -9.334 1.052 1.00 93.06 69 GLU A N 1
ATOM 531 C CA . GLU A 1 69 ? 4.672 -8.395 1.047 1.00 93.06 69 GLU A CA 1
ATOM 532 C C . GLU A 1 69 ? 4.685 -7.484 2.299 1.00 93.06 69 GLU A C 1
ATOM 534 O O . GLU A 1 69 ? 5.254 -6.389 2.292 1.00 93.06 69 GLU A O 1
ATOM 539 N N . GLY A 1 70 ? 3.970 -7.899 3.352 1.00 92.56 70 GLY A N 1
ATOM 540 C CA . GLY A 1 70 ? 3.797 -7.170 4.611 1.00 92.56 70 GLY A CA 1
ATOM 541 C C . GLY A 1 70 ? 4.797 -7.568 5.698 1.00 92.56 70 GLY A C 1
ATOM 542 O O . GLY A 1 70 ? 5.672 -8.403 5.497 1.00 92.56 70 GLY A O 1
ATOM 543 N N . GLU A 1 71 ? 4.645 -6.968 6.876 1.00 95.00 71 GLU A N 1
ATOM 544 C CA . GLU A 1 71 ? 5.496 -7.228 8.047 1.00 95.00 71 GLU A CA 1
ATOM 545 C C . GLU A 1 71 ? 5.043 -8.461 8.839 1.00 95.00 71 GLU A C 1
ATOM 547 O O . GLU A 1 71 ? 5.869 -9.131 9.450 1.00 95.00 71 GLU A O 1
ATOM 552 N N . LEU A 1 72 ? 3.742 -8.768 8.798 1.00 94.44 72 LEU A N 1
ATOM 553 C CA . LEU A 1 72 ? 3.110 -9.848 9.563 1.00 94.44 72 LEU A CA 1
ATOM 554 C C . LEU A 1 72 ? 2.884 -11.103 8.708 1.00 94.44 72 LEU A C 1
ATOM 556 O O . LEU A 1 72 ? 1.762 -11.616 8.617 1.00 94.44 72 LEU A O 1
ATOM 560 N N . ASN A 1 73 ? 3.939 -11.539 8.019 1.00 93.94 73 ASN A N 1
ATOM 561 C CA . ASN A 1 73 ? 3.916 -12.683 7.108 1.00 93.94 73 ASN A CA 1
ATOM 562 C C . ASN A 1 73 ? 4.633 -13.930 7.655 1.00 93.94 73 ASN A C 1
ATOM 564 O O . ASN A 1 73 ? 4.715 -14.947 6.963 1.00 93.94 73 ASN A O 1
ATOM 568 N N . ARG A 1 74 ? 5.155 -13.887 8.887 1.00 94.25 74 ARG A N 1
ATOM 569 C CA . ARG A 1 74 ? 5.949 -14.987 9.441 1.00 94.25 74 ARG A CA 1
ATOM 570 C C . ARG A 1 74 ? 5.081 -16.015 10.169 1.00 94.25 74 ARG A C 1
ATOM 572 O O . ARG A 1 74 ? 3.976 -15.693 10.613 1.00 94.25 74 ARG A O 1
ATOM 579 N N . PRO A 1 75 ? 5.554 -17.264 10.341 1.00 93.12 75 PRO A N 1
ATOM 580 C CA . PRO A 1 75 ? 4.828 -18.276 11.107 1.00 93.12 75 PRO A CA 1
ATOM 581 C C . PRO A 1 75 ? 4.483 -17.834 12.536 1.00 93.12 75 PRO A C 1
ATOM 583 O O . PRO A 1 75 ? 3.435 -18.218 13.053 1.00 93.12 75 PRO A O 1
ATOM 586 N N . GLU A 1 76 ? 5.325 -17.004 13.156 1.00 93.69 76 GLU A N 1
ATOM 587 C CA . GLU A 1 76 ? 5.118 -16.482 14.510 1.00 93.69 76 GLU A CA 1
ATOM 588 C C . GLU A 1 76 ? 3.937 -15.499 14.582 1.00 93.69 76 GLU A C 1
ATOM 590 O O . GLU A 1 76 ? 3.239 -15.434 15.595 1.00 93.69 76 GLU A O 1
ATOM 595 N N . ASP A 1 77 ? 3.648 -14.794 13.485 1.00 94.38 77 ASP A N 1
ATOM 596 C CA . ASP A 1 77 ? 2.564 -13.811 13.401 1.00 94.38 77 ASP A CA 1
ATOM 597 C C . ASP A 1 77 ? 1.191 -14.463 13.212 1.00 94.38 77 ASP A C 1
ATOM 599 O O . ASP A 1 77 ? 0.157 -13.809 13.366 1.00 94.38 77 ASP A O 1
ATOM 603 N N . LYS A 1 78 ? 1.157 -15.763 12.892 1.00 91.69 78 LYS A N 1
ATOM 604 C CA . LYS A 1 78 ? -0.062 -16.510 12.556 1.00 91.69 78 LYS A CA 1
ATOM 605 C C . LYS A 1 78 ? -1.148 -16.373 13.609 1.00 91.69 78 LYS A C 1
ATOM 607 O O . LYS A 1 78 ? -2.301 -16.080 13.296 1.00 91.69 78 LYS A O 1
ATOM 612 N N . GLU A 1 79 ? -0.777 -16.620 14.859 1.00 93.25 79 GLU A N 1
ATOM 613 C CA . GLU A 1 79 ? -1.713 -16.623 15.977 1.00 93.25 79 GLU A CA 1
ATOM 614 C C . GLU A 1 79 ? -2.240 -15.210 16.232 1.00 93.25 79 GLU A C 1
ATOM 616 O O . GLU A 1 79 ? -3.445 -14.991 16.356 1.00 93.25 79 GLU A O 1
ATOM 621 N N . PHE A 1 80 ? -1.344 -14.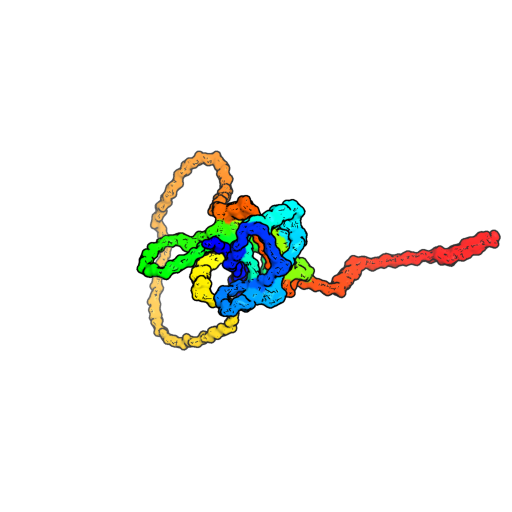226 16.190 1.00 94.44 80 PHE A N 1
ATOM 622 C CA . PHE A 1 80 ? -1.702 -12.823 16.314 1.00 94.44 80 PHE A CA 1
ATOM 623 C C . PHE A 1 80 ? -2.666 -12.368 15.201 1.00 94.44 80 PHE A C 1
ATOM 625 O O . PHE A 1 80 ? -3.707 -11.765 15.488 1.00 94.44 80 PHE A O 1
ATOM 632 N N . ARG A 1 81 ? -2.371 -12.707 13.937 1.00 92.94 81 ARG A N 1
ATOM 633 C CA . ARG A 1 81 ? -3.223 -12.422 12.770 1.00 92.94 81 ARG A CA 1
ATOM 634 C C . ARG A 1 81 ? -4.587 -13.088 12.923 1.00 92.94 81 ARG A C 1
ATOM 636 O O . ARG A 1 81 ? -5.601 -12.408 12.784 1.00 92.94 81 ARG A O 1
ATOM 643 N N . ASN A 1 82 ? -4.632 -14.366 13.301 1.00 91.62 82 ASN A N 1
ATOM 644 C CA . ASN A 1 82 ? -5.886 -15.082 13.538 1.00 91.62 82 ASN A CA 1
ATOM 645 C C . ASN A 1 82 ? -6.735 -14.394 14.612 1.00 91.62 82 ASN A C 1
ATOM 647 O O . ASN A 1 82 ? -7.916 -14.131 14.374 1.00 91.62 82 ASN A O 1
ATOM 651 N N . GLN A 1 83 ? -6.154 -14.036 15.759 1.00 92.75 83 GLN A N 1
ATOM 652 C CA . GLN A 1 83 ? -6.880 -13.338 16.822 1.00 92.75 83 GLN A CA 1
ATOM 653 C C . GLN A 1 83 ? -7.401 -11.971 16.365 1.00 92.75 83 GLN A C 1
ATOM 655 O O . GLN A 1 83 ? -8.552 -11.626 16.634 1.00 92.75 83 GLN A O 1
ATOM 660 N N . ALA A 1 84 ? -6.585 -11.196 15.652 1.00 92.62 84 ALA A N 1
ATOM 661 C CA . ALA A 1 84 ? -6.971 -9.880 15.156 1.00 92.62 84 ALA A CA 1
ATOM 662 C C . ALA A 1 84 ? -8.070 -9.941 14.076 1.00 92.62 84 ALA A C 1
ATOM 664 O O . ALA A 1 84 ? -8.989 -9.122 14.083 1.00 92.62 84 ALA A O 1
ATOM 665 N N . GLU A 1 85 ? -8.013 -10.919 13.171 1.00 91.06 85 GLU A N 1
ATOM 666 C CA . GLU A 1 85 ? -8.958 -11.041 12.055 1.00 91.06 85 GLU A CA 1
ATOM 667 C C . GLU A 1 85 ? -10.251 -11.782 12.399 1.00 91.06 85 GLU A C 1
ATOM 669 O O . GLU A 1 85 ? -11.237 -11.626 11.679 1.00 91.06 85 GLU A O 1
ATOM 674 N N . SER A 1 86 ? -10.272 -12.586 13.465 1.00 89.31 86 SER A N 1
ATOM 675 C CA . SER A 1 86 ? -11.455 -13.372 13.845 1.00 89.31 86 SER A CA 1
ATOM 676 C C . SER A 1 86 ? -12.060 -12.949 15.179 1.00 89.31 86 SER A C 1
ATOM 678 O O . SER A 1 86 ? -13.271 -12.778 15.251 1.00 89.31 86 SER A O 1
ATOM 680 N N . ILE A 1 87 ? -11.255 -12.709 16.217 1.00 90.75 87 ILE A N 1
ATOM 681 C CA . ILE A 1 87 ? -11.747 -12.537 17.593 1.00 90.75 87 ILE A CA 1
ATOM 682 C C . ILE A 1 87 ? -11.891 -11.058 17.967 1.00 90.75 87 ILE A C 1
ATOM 684 O O . ILE A 1 87 ? -12.874 -10.678 18.598 1.00 90.75 87 ILE A O 1
ATOM 688 N N . LYS A 1 88 ? -10.931 -10.209 17.588 1.00 92.25 88 LYS A N 1
ATOM 689 C CA . LYS A 1 88 ? -10.915 -8.793 17.982 1.00 92.25 88 LYS A CA 1
ATOM 690 C C . LYS A 1 88 ? -11.841 -7.931 17.117 1.00 92.25 88 LYS A C 1
ATOM 692 O O . LYS A 1 88 ? -12.211 -8.278 15.992 1.00 92.25 88 LYS A O 1
ATOM 697 N N . LYS A 1 89 ? -12.178 -6.752 17.654 1.00 91.56 89 LYS A N 1
ATOM 698 C CA . LYS A 1 89 ? -12.836 -5.685 16.892 1.00 91.56 89 LYS A CA 1
ATOM 699 C C . LYS A 1 89 ? -11.903 -5.198 15.791 1.00 91.56 89 LYS A C 1
ATOM 701 O O . LYS A 1 89 ? -10.713 -5.014 16.027 1.00 91.56 89 LYS A O 1
ATOM 706 N N . ARG A 1 90 ? -12.459 -4.939 14.613 1.00 92.25 90 ARG A N 1
ATOM 707 C CA . ARG A 1 90 ? -11.702 -4.469 13.447 1.00 92.25 90 ARG A CA 1
ATOM 708 C C . ARG A 1 90 ? -12.556 -3.563 12.580 1.00 92.25 90 ARG A C 1
ATOM 710 O O . ARG A 1 90 ? -13.784 -3.621 12.631 1.00 92.25 90 ARG A O 1
ATOM 717 N N . ILE A 1 91 ? -11.904 -2.742 11.772 1.00 92.38 91 ILE A N 1
ATOM 718 C CA . ILE A 1 91 ? -12.572 -1.883 10.798 1.00 92.38 91 ILE A CA 1
ATOM 719 C C . ILE A 1 91 ? -12.269 -2.417 9.414 1.00 92.38 91 ILE A C 1
ATOM 721 O O . ILE A 1 91 ? -11.141 -2.797 9.113 1.00 92.38 91 ILE A O 1
ATOM 725 N N . ILE A 1 92 ? -13.304 -2.463 8.587 1.00 91.56 92 ILE A N 1
ATOM 726 C CA . ILE A 1 92 ? -13.225 -3.031 7.256 1.00 91.56 92 ILE A CA 1
ATOM 727 C C . ILE A 1 92 ? -13.574 -1.974 6.220 1.00 91.56 92 ILE A C 1
ATOM 729 O O . ILE A 1 92 ? -14.666 -1.398 6.241 1.00 91.56 92 ILE A O 1
ATOM 733 N N . TRP A 1 93 ? -12.652 -1.770 5.284 1.00 92.38 93 TRP A N 1
ATOM 734 C CA . TRP A 1 93 ? -12.877 -1.007 4.066 1.00 92.38 93 TRP A CA 1
ATOM 735 C C . TRP A 1 93 ? -12.851 -1.958 2.879 1.00 92.38 93 TRP A C 1
ATOM 737 O O . TRP A 1 93 ? -11.797 -2.324 2.369 1.00 92.38 93 TRP A O 1
ATOM 747 N N . ASP A 1 94 ? -14.037 -2.324 2.409 1.00 93.00 94 ASP A N 1
ATOM 748 C CA . ASP A 1 94 ? -14.206 -3.137 1.201 1.00 93.00 94 ASP A CA 1
ATOM 749 C C . ASP A 1 94 ? -14.192 -2.246 -0.029 1.00 93.00 94 ASP A C 1
ATOM 751 O O . ASP A 1 94 ? -15.074 -2.328 -0.875 1.00 93.00 94 ASP A O 1
ATOM 755 N N . LEU A 1 95 ? -13.244 -1.317 -0.066 1.00 92.94 95 LEU A N 1
ATOM 756 C CA . LEU A 1 95 ? -13.197 -0.229 -1.024 1.00 92.94 95 LEU A CA 1
ATOM 757 C C . LEU A 1 95 ? -12.017 -0.420 -1.968 1.00 92.94 95 LEU A C 1
ATOM 759 O O . LEU A 1 95 ? -10.932 -0.809 -1.545 1.00 92.94 95 LEU A O 1
ATOM 763 N N . GLU A 1 96 ? -12.213 -0.084 -3.236 1.00 93.69 96 GLU A N 1
ATOM 764 C CA . GLU A 1 96 ? -11.131 0.014 -4.212 1.00 93.69 96 GLU A CA 1
ATOM 765 C C . GLU A 1 96 ? -11.183 1.388 -4.873 1.00 93.69 96 GLU A C 1
ATOM 767 O O . GLU A 1 96 ? -12.170 1.754 -5.512 1.00 93.69 96 GLU A O 1
ATOM 772 N N . SER A 1 97 ? -10.109 2.155 -4.706 1.00 92.06 97 SER A N 1
ATOM 773 C CA . SER A 1 97 ? -9.915 3.410 -5.423 1.00 92.06 97 SER A CA 1
ATOM 774 C C . SER A 1 97 ? -8.993 3.169 -6.609 1.00 92.06 97 SER A C 1
ATOM 776 O O . SER A 1 97 ? -7.992 2.464 -6.487 1.00 92.06 97 SER A O 1
ATOM 778 N N . ARG A 1 98 ? -9.327 3.761 -7.754 1.00 91.25 98 ARG A N 1
ATOM 779 C CA . ARG A 1 98 ? -8.532 3.675 -8.979 1.00 91.25 98 ARG A CA 1
ATOM 780 C C . ARG A 1 98 ? -8.125 5.076 -9.398 1.00 91.25 98 ARG A C 1
ATOM 782 O O . ARG A 1 98 ? -8.965 5.970 -9.455 1.00 91.25 98 ARG A O 1
ATOM 789 N N . CYS A 1 99 ? -6.857 5.249 -9.741 1.00 90.88 99 CYS A N 1
ATOM 790 C CA . CYS A 1 99 ? -6.348 6.465 -10.358 1.00 90.88 99 CYS A CA 1
ATOM 791 C C . CYS A 1 99 ? -5.526 6.109 -11.596 1.00 90.88 99 CYS A C 1
ATOM 793 O O . CYS A 1 99 ? -4.961 5.019 -11.697 1.00 90.88 99 CYS A O 1
ATOM 795 N N . TYR A 1 100 ? -5.473 7.035 -12.548 1.00 90.69 100 TYR A N 1
ATOM 796 C CA . TYR A 1 100 ? -4.615 6.907 -13.716 1.00 90.69 100 TYR A CA 1
ATOM 797 C C . TYR A 1 100 ? -3.237 7.495 -13.408 1.00 90.69 100 TYR A C 1
ATOM 799 O O . TYR A 1 100 ? -3.147 8.601 -12.882 1.00 90.69 100 TYR A O 1
ATOM 807 N N . LEU A 1 101 ? -2.186 6.754 -13.755 1.00 91.69 101 LEU A N 1
ATOM 808 C CA . LEU A 1 101 ? -0.804 7.219 -13.712 1.00 91.69 101 LEU A CA 1
ATOM 809 C C . LEU A 1 101 ? -0.377 7.586 -15.131 1.00 91.69 101 LEU A C 1
ATOM 811 O O . LEU A 1 101 ? -0.222 6.713 -15.987 1.00 91.69 101 LEU A O 1
ATOM 815 N N . ASP A 1 102 ? -0.194 8.875 -15.384 1.00 90.94 102 ASP A N 1
ATOM 816 C CA . ASP A 1 102 ? 0.407 9.354 -16.624 1.00 90.94 102 ASP A CA 1
ATOM 817 C C . ASP A 1 102 ? 1.902 8.973 -16.715 1.00 90.94 102 ASP A C 1
ATOM 819 O O . ASP A 1 102 ? 2.527 8.664 -15.698 1.00 90.94 102 ASP A O 1
ATOM 823 N N . PRO A 1 103 ? 2.512 8.962 -17.918 1.00 92.06 103 PRO A N 1
ATOM 824 C CA . PRO A 1 103 ? 3.895 8.508 -18.070 1.00 92.06 103 PRO A CA 1
ATOM 825 C C . PRO A 1 103 ? 4.919 9.265 -17.195 1.00 92.06 103 PRO A C 1
ATOM 827 O O . PRO A 1 103 ? 5.751 8.594 -16.581 1.00 92.06 103 PRO A O 1
ATOM 830 N N . PRO A 1 104 ? 4.869 10.608 -17.060 1.00 92.56 104 PRO A N 1
ATOM 831 C CA . PRO A 1 104 ? 5.681 11.323 -16.071 1.00 92.56 104 PRO A CA 1
ATOM 832 C C . PRO A 1 104 ? 5.462 10.845 -14.630 1.00 92.56 104 PRO A C 1
ATOM 834 O O . PRO A 1 104 ? 6.436 10.587 -13.922 1.00 92.56 104 PRO A O 1
ATOM 837 N N . ALA A 1 105 ? 4.210 10.662 -14.200 1.00 92.69 105 ALA A N 1
ATOM 838 C CA . ALA A 1 105 ? 3.894 10.147 -12.869 1.00 92.69 105 ALA A CA 1
ATOM 839 C C . ALA A 1 105 ? 4.441 8.731 -12.634 1.00 92.69 105 ALA A C 1
ATOM 841 O O . ALA A 1 105 ? 4.901 8.439 -11.531 1.00 92.69 105 ALA A O 1
ATOM 842 N N . VAL A 1 106 ? 4.465 7.864 -13.656 1.00 94.31 106 VAL A N 1
ATOM 843 C CA . VAL A 1 106 ? 5.087 6.529 -13.566 1.00 94.31 106 VAL A CA 1
ATOM 844 C C . VAL A 1 106 ? 6.582 6.641 -13.265 1.00 94.31 106 VAL A C 1
ATOM 846 O O . VAL A 1 106 ? 7.074 5.960 -12.366 1.00 94.31 106 VAL A O 1
ATOM 849 N N . VAL A 1 107 ? 7.301 7.521 -13.969 1.00 93.81 107 VAL A N 1
ATOM 850 C CA . VAL A 1 107 ? 8.740 7.743 -13.740 1.00 93.81 107 VAL A CA 1
ATOM 851 C C . VAL A 1 107 ? 8.985 8.325 -12.347 1.00 93.81 107 VAL A C 1
ATOM 853 O O . VAL A 1 107 ? 9.870 7.859 -11.627 1.00 93.81 107 VAL A O 1
ATOM 856 N N . SER A 1 108 ? 8.174 9.299 -11.930 1.00 93.06 108 SER A N 1
ATOM 857 C CA . SER A 1 108 ? 8.238 9.883 -10.585 1.00 93.06 108 SER A CA 1
ATOM 858 C C . SER A 1 108 ? 7.970 8.845 -9.495 1.00 93.06 108 SER A C 1
ATOM 860 O O . SER A 1 108 ? 8.692 8.802 -8.499 1.00 93.06 108 SER A O 1
ATOM 862 N N . LEU A 1 109 ? 6.983 7.967 -9.696 1.00 93.81 109 LEU A N 1
ATOM 863 C CA . LEU A 1 109 ? 6.676 6.869 -8.784 1.00 93.81 109 LEU A CA 1
ATOM 864 C C . LEU A 1 109 ? 7.852 5.893 -8.685 1.00 93.81 109 LEU A C 1
ATOM 866 O O . LEU A 1 109 ? 8.286 5.585 -7.579 1.00 93.81 109 LEU A O 1
ATOM 870 N N . GLN A 1 110 ? 8.418 5.459 -9.815 1.00 95.38 110 GLN A N 1
ATOM 871 C CA . GLN A 1 110 ? 9.596 4.585 -9.827 1.00 95.38 110 GLN A CA 1
ATOM 872 C C . GLN A 1 110 ? 10.779 5.203 -9.084 1.00 95.38 110 GLN A C 1
ATOM 874 O O . GLN A 1 110 ? 11.393 4.539 -8.249 1.00 95.38 110 GLN A O 1
ATOM 879 N N . LYS A 1 111 ? 11.074 6.476 -9.367 1.00 94.50 111 LYS A N 1
ATOM 880 C CA . LYS A 1 111 ? 12.158 7.216 -8.721 1.00 94.50 111 LYS A CA 1
ATOM 881 C C . LYS A 1 111 ? 11.938 7.308 -7.212 1.00 94.50 111 LYS A C 1
ATOM 883 O O . LYS A 1 111 ? 12.826 6.950 -6.451 1.00 94.50 111 LYS A O 1
ATOM 888 N N . ARG A 1 112 ? 10.739 7.697 -6.766 1.00 93.56 112 ARG A N 1
ATOM 889 C CA . ARG A 1 112 ? 10.434 7.820 -5.333 1.00 93.56 112 ARG A CA 1
ATOM 890 C C . ARG A 1 112 ? 10.517 6.471 -4.609 1.00 93.56 112 ARG A C 1
ATOM 892 O O . ARG A 1 112 ? 11.050 6.420 -3.504 1.00 93.56 112 ARG A O 1
ATOM 899 N N . ILE A 1 113 ? 10.060 5.376 -5.230 1.00 95.88 113 ILE A N 1
ATOM 900 C CA . ILE A 1 113 ? 10.224 4.024 -4.665 1.00 95.88 113 ILE A CA 1
ATOM 901 C C . ILE A 1 113 ? 11.711 3.656 -4.570 1.00 95.88 113 ILE A C 1
ATOM 903 O O . ILE A 1 113 ? 12.131 3.109 -3.553 1.00 95.88 113 ILE A O 1
ATOM 907 N N . ALA A 1 114 ? 12.515 3.965 -5.590 1.00 95.44 114 ALA A N 1
ATOM 908 C CA . ALA A 1 114 ? 13.951 3.691 -5.575 1.00 95.44 114 ALA A CA 1
ATOM 909 C C . ALA A 1 114 ? 14.691 4.491 -4.486 1.00 95.44 114 ALA A C 1
ATOM 911 O O . ALA A 1 114 ? 15.568 3.939 -3.822 1.00 95.44 114 ALA A O 1
ATOM 912 N N . ASP A 1 115 ? 14.300 5.749 -4.274 1.00 94.12 115 ASP A N 1
ATOM 913 C CA . ASP A 1 115 ? 14.937 6.651 -3.312 1.00 94.12 115 ASP A CA 1
ATOM 914 C C . ASP A 1 115 ? 14.538 6.337 -1.857 1.00 94.12 115 ASP A C 1
ATOM 916 O O . ASP A 1 115 ? 15.378 6.388 -0.959 1.00 94.12 115 ASP A O 1
ATOM 920 N N . CYS A 1 116 ? 13.260 6.019 -1.606 1.00 92.69 116 CYS A N 1
ATOM 921 C CA . CYS A 1 116 ? 12.704 5.967 -0.246 1.00 92.69 116 CYS A CA 1
ATOM 922 C C . CYS A 1 116 ? 12.267 4.570 0.203 1.00 92.69 116 CYS A C 1
ATOM 924 O O . CYS A 1 116 ? 12.170 4.326 1.402 1.00 92.69 116 CYS A O 1
ATOM 926 N N . ARG A 1 117 ? 12.019 3.642 -0.732 1.00 94.38 117 ARG A N 1
ATOM 927 C CA . ARG A 1 117 ? 11.483 2.276 -0.528 1.00 94.38 117 ARG A CA 1
ATOM 928 C C . ARG A 1 117 ? 10.069 2.206 0.052 1.00 94.38 117 ARG A C 1
ATOM 930 O O . ARG A 1 117 ? 9.240 1.454 -0.459 1.00 94.38 117 ARG A O 1
ATOM 937 N N . PHE A 1 118 ? 9.804 2.972 1.102 1.00 96.06 118 PHE A N 1
ATOM 938 C CA . PHE A 1 118 ? 8.553 2.989 1.836 1.00 96.06 118 PHE A CA 1
ATOM 939 C C . PHE A 1 118 ? 7.618 4.086 1.351 1.00 96.06 118 PHE A C 1
ATOM 941 O O . PHE A 1 118 ? 8.033 5.205 1.047 1.00 96.06 118 PHE A O 1
ATOM 948 N N . TRP A 1 119 ? 6.334 3.757 1.354 1.00 95.81 119 TRP A N 1
ATOM 949 C CA . TRP A 1 119 ? 5.251 4.679 1.072 1.00 95.81 119 TRP A CA 1
ATOM 950 C C . TRP A 1 119 ? 4.406 4.893 2.327 1.00 95.81 119 TRP A C 1
ATOM 952 O O . TRP A 1 119 ? 4.002 3.902 2.944 1.00 95.81 119 TRP A O 1
ATOM 962 N N . PRO A 1 120 ? 4.136 6.147 2.726 1.00 96.94 120 PRO A N 1
ATOM 963 C CA . PRO A 1 120 ? 3.341 6.419 3.910 1.00 96.94 120 PRO A CA 1
ATOM 964 C C . PRO A 1 120 ? 1.859 6.204 3.598 1.00 96.94 120 PRO A C 1
ATOM 966 O O . PRO A 1 120 ? 1.306 6.798 2.670 1.00 96.94 120 PRO A O 1
ATOM 969 N N . VAL A 1 121 ? 1.216 5.358 4.397 1.00 97.38 121 VAL A N 1
ATOM 970 C CA . VAL A 1 121 ? -0.239 5.213 4.443 1.00 97.38 121 VAL A CA 1
ATOM 971 C C . VAL A 1 121 ? -0.695 5.722 5.797 1.00 97.38 121 VAL A C 1
ATOM 973 O O . VAL A 1 121 ? -0.452 5.093 6.823 1.00 97.38 121 VAL A O 1
ATOM 976 N N . GLU A 1 122 ? -1.322 6.886 5.810 1.00 96.38 122 GLU A N 1
ATOM 977 C CA . GLU A 1 122 ? -1.744 7.541 7.039 1.00 96.38 122 GLU A CA 1
ATOM 978 C C . GLU A 1 122 ? -3.134 7.069 7.460 1.00 96.38 122 GLU A C 1
ATOM 980 O O . GLU A 1 122 ? -4.002 6.793 6.627 1.00 96.38 122 GLU A O 1
ATOM 985 N N . ILE A 1 123 ? -3.368 7.038 8.769 1.00 94.75 123 ILE A N 1
ATOM 986 C CA . ILE A 1 123 ? -4.666 6.770 9.381 1.00 94.75 123 ILE A CA 1
ATOM 987 C C . ILE A 1 123 ? -4.977 7.834 10.432 1.00 94.75 123 ILE A C 1
ATOM 989 O O . ILE A 1 123 ? -4.113 8.231 11.206 1.00 94.75 123 ILE A O 1
ATOM 993 N N . THR A 1 124 ? -6.217 8.303 10.481 1.00 92.19 124 THR A N 1
ATOM 994 C CA . THR A 1 124 ? -6.691 9.214 11.528 1.00 92.19 124 THR A CA 1
ATOM 995 C C . THR A 1 124 ? -8.119 8.871 11.916 1.00 92.19 124 THR A C 1
ATOM 997 O O . THR A 1 124 ? -8.890 8.312 11.125 1.00 92.19 124 THR A O 1
ATOM 1000 N N . ARG A 1 125 ? -8.493 9.204 13.148 1.00 88.31 125 ARG A N 1
ATOM 1001 C CA . ARG A 1 125 ? -9.873 9.119 13.603 1.00 88.31 125 ARG A CA 1
ATOM 1002 C C . ARG A 1 125 ? -10.583 10.433 13.294 1.00 88.31 125 ARG A C 1
ATOM 1004 O O . ARG A 1 125 ? -10.177 11.495 13.745 1.00 88.31 125 ARG A O 1
ATOM 1011 N N . VAL A 1 126 ? -11.692 10.344 12.570 1.00 80.75 126 VAL A N 1
ATOM 1012 C CA . VAL A 1 126 ? -12.513 11.494 12.186 1.00 80.75 126 VAL A CA 1
ATOM 1013 C C . VAL A 1 126 ? -13.685 11.641 13.165 1.00 80.75 126 VAL A C 1
ATOM 1015 O O . VAL A 1 126 ? -14.447 10.680 13.352 1.00 80.75 126 VAL A O 1
ATOM 1018 N N . PRO A 1 127 ? -13.880 12.823 13.778 1.00 68.62 127 PRO A N 1
ATOM 1019 C CA . PRO A 1 127 ? -15.059 13.106 14.587 1.00 68.62 127 PRO A CA 1
ATOM 1020 C C . PRO A 1 127 ? -16.335 13.003 13.742 1.00 68.62 127 PRO A C 1
ATOM 1022 O O . PRO A 1 127 ? -16.453 13.620 12.684 1.00 68.62 127 PRO A O 1
ATOM 1025 N N . LEU A 1 128 ? -17.325 12.235 14.204 1.00 60.56 128 LEU A N 1
ATOM 1026 C CA . LEU A 1 128 ? -18.643 12.221 13.572 1.00 60.56 128 LEU A CA 1
ATOM 1027 C C . LEU A 1 128 ? -19.427 13.439 14.073 1.00 60.56 128 LEU A C 1
ATOM 1029 O O . LEU A 1 128 ? -20.041 13.382 15.139 1.00 60.56 128 LEU A O 1
ATOM 1033 N N . THR A 1 129 ? -19.413 14.540 13.321 1.00 54.09 129 THR A N 1
ATOM 1034 C CA . THR A 1 129 ? -20.281 15.686 13.612 1.00 54.09 129 THR A CA 1
ATOM 1035 C C . THR A 1 129 ? -21.730 15.295 13.325 1.00 54.09 129 THR A C 1
ATOM 1037 O O . THR A 1 129 ? -22.194 15.247 12.187 1.00 54.09 129 THR A O 1
ATOM 1040 N N . THR A 1 130 ? -22.473 14.961 14.379 1.00 39.44 130 THR A N 1
ATOM 1041 C CA . THR A 1 130 ? -23.932 14.877 14.294 1.00 39.44 130 THR A CA 1
ATOM 1042 C C . THR A 1 130 ? -24.447 16.309 14.252 1.00 39.44 130 THR A C 1
ATOM 1044 O O . THR A 1 130 ? -24.348 17.030 15.235 1.00 39.44 130 THR A O 1
ATOM 1047 N N . ALA A 1 131 ? -24.918 16.776 13.096 1.00 37.38 131 ALA A N 1
ATOM 1048 C CA . ALA A 1 131 ? -25.524 18.100 13.007 1.00 37.38 131 ALA A CA 1
ATOM 1049 C C . ALA A 1 131 ? -26.868 18.079 13.758 1.00 37.38 131 ALA A C 1
ATOM 1051 O O . ALA A 1 131 ? -27.787 17.384 13.308 1.00 37.38 131 ALA A O 1
ATOM 1052 N N . PRO A 1 132 ? -27.041 18.823 14.868 1.00 40.62 132 PRO A N 1
ATOM 1053 C CA . PRO A 1 132 ? -28.365 19.011 15.424 1.00 40.62 132 PRO A CA 1
ATOM 1054 C C . PRO A 1 132 ? -29.159 19.895 14.456 1.00 40.62 132 PRO A C 1
ATOM 1056 O O . PRO A 1 132 ? -28.782 21.029 14.153 1.00 40.62 132 PRO A O 1
ATOM 1059 N N . LYS A 1 133 ? -30.288 19.389 13.952 1.00 45.94 133 LYS A N 1
ATOM 1060 C CA . LYS A 1 133 ? -31.323 20.252 13.375 1.00 45.94 133 LYS A CA 1
ATOM 1061 C C . LYS A 1 133 ? -31.871 21.127 14.506 1.00 45.94 133 LYS A C 1
ATOM 1063 O O . LYS A 1 133 ? -32.769 20.698 15.219 1.00 45.94 133 LYS A O 1
ATOM 1068 N N . GLY A 1 134 ? -31.349 22.339 14.679 1.00 42.69 134 GLY A N 1
ATOM 1069 C CA . GLY A 1 134 ? -31.954 23.286 15.614 1.00 42.69 134 GLY A CA 1
ATOM 1070 C C . GLY A 1 134 ? -31.093 24.484 15.994 1.00 42.69 134 GLY A C 1
ATOM 1071 O O . GLY A 1 134 ? -30.200 24.353 16.813 1.00 42.69 134 GLY A O 1
ATOM 1072 N N . LYS A 1 135 ? -31.495 25.648 15.467 1.00 40.06 135 LYS A N 1
ATOM 1073 C CA . LYS A 1 135 ? -31.245 27.025 15.936 1.00 40.06 135 LYS A CA 1
ATOM 1074 C C . LYS A 1 135 ? -29.794 27.531 15.946 1.00 40.06 135 LYS A C 1
ATOM 1076 O O . LYS A 1 135 ? -28.932 27.066 16.676 1.00 40.06 135 LYS A O 1
ATOM 1081 N N . ALA A 1 136 ? -29.587 28.591 15.162 1.00 43.78 136 ALA A N 1
ATOM 1082 C CA . ALA A 1 136 ? -28.400 29.429 15.182 1.00 43.78 136 ALA A CA 1
ATOM 1083 C C . ALA A 1 136 ? -28.219 30.067 16.571 1.00 43.78 136 ALA A C 1
ATOM 1085 O O . ALA A 1 136 ? -28.961 30.972 16.948 1.00 43.78 136 ALA A O 1
ATOM 1086 N N . ALA A 1 137 ? -27.221 29.596 17.311 1.00 38.56 137 ALA A N 1
ATOM 1087 C CA . ALA A 1 137 ? -26.644 30.293 18.448 1.00 38.56 137 ALA A CA 1
ATOM 1088 C C . ALA A 1 137 ? -25.165 30.535 18.130 1.00 38.56 137 ALA A C 1
ATOM 1090 O O . ALA A 1 137 ? -24.486 29.650 17.611 1.00 38.56 137 ALA A O 1
ATOM 1091 N N . LYS A 1 138 ? -24.717 31.773 18.362 1.00 45.84 138 LYS A N 1
ATOM 1092 C CA . LYS A 1 138 ? -23.359 32.266 18.103 1.00 45.84 138 LYS A CA 1
ATOM 1093 C C . LYS A 1 138 ? -22.324 31.292 18.675 1.00 45.84 138 LYS A C 1
ATOM 1095 O O . LYS A 1 138 ? -22.305 31.076 19.881 1.00 45.84 138 LYS A O 1
ATOM 1100 N N . PHE A 1 139 ? -21.485 30.732 17.809 1.00 36.03 139 PHE A N 1
ATOM 1101 C CA . PHE A 1 139 ? -20.297 29.990 18.214 1.00 36.03 139 PHE A CA 1
ATOM 1102 C C . PHE A 1 139 ? -19.140 30.981 18.335 1.00 36.03 139 PHE A C 1
ATOM 1104 O O . PHE A 1 139 ? -18.772 31.631 17.352 1.00 36.03 139 PHE A O 1
ATOM 1111 N N . ASP A 1 140 ? -18.611 31.114 19.549 1.00 35.62 140 ASP A N 1
ATOM 1112 C CA . ASP A 1 140 ? -17.281 31.660 19.784 1.00 35.62 140 ASP A CA 1
ATOM 1113 C C . ASP A 1 140 ? -16.254 30.821 19.015 1.00 35.62 140 ASP A C 1
ATOM 1115 O O . ASP A 1 140 ? -16.339 29.591 18.964 1.00 35.62 140 ASP A O 1
ATOM 1119 N N . LYS A 1 141 ? -15.300 31.507 18.379 1.00 44.81 141 LYS A N 1
ATOM 1120 C CA . LYS A 1 141 ? -14.165 30.902 17.678 1.00 44.81 141 LYS A CA 1
ATOM 1121 C C . LYS A 1 141 ? -13.264 30.205 18.703 1.00 44.81 141 LYS A C 1
ATOM 1123 O O . LYS A 1 141 ? -12.381 30.840 19.269 1.00 44.81 141 LYS A O 1
ATOM 1128 N N . ALA A 1 142 ? -13.502 28.920 18.939 1.00 33.97 142 ALA A N 1
ATOM 1129 C CA . ALA A 1 142 ? -12.557 28.038 19.609 1.00 33.97 142 ALA A CA 1
ATOM 1130 C C . ALA A 1 142 ? -11.670 27.370 18.548 1.00 33.97 142 ALA A C 1
ATOM 1132 O O . ALA A 1 142 ? -12.152 26.693 17.642 1.00 33.97 142 ALA A O 1
ATOM 1133 N N . ASP A 1 143 ? -10.377 27.636 18.671 1.00 34.31 143 ASP A N 1
ATOM 1134 C CA . ASP A 1 143 ? -9.250 27.363 17.773 1.00 34.31 143 ASP A CA 1
ATOM 1135 C C . ASP A 1 143 ? -8.834 25.873 17.709 1.00 34.31 143 ASP A C 1
ATOM 1137 O O . ASP A 1 143 ? -7.654 25.557 17.645 1.00 34.31 143 ASP A O 1
ATOM 1141 N N . ASP A 1 144 ? -9.794 24.940 17.758 1.00 41.28 144 ASP A N 1
ATOM 1142 C CA . ASP A 1 144 ? -9.524 23.496 17.942 1.00 41.28 144 ASP A CA 1
ATOM 1143 C C . ASP A 1 144 ? -9.917 22.630 16.723 1.00 41.28 144 ASP A C 1
ATOM 1145 O O . ASP A 1 144 ? -9.939 21.401 16.768 1.00 41.28 144 ASP A O 1
ATOM 1149 N N . GLU A 1 145 ? -10.234 23.260 15.586 1.00 42.44 145 GLU A N 1
ATOM 1150 C CA . GLU A 1 145 ? -10.752 22.591 14.377 1.00 42.44 145 GLU A CA 1
ATOM 1151 C C . GLU A 1 145 ? -9.678 21.890 13.510 1.00 42.44 145 GLU A C 1
ATOM 1153 O O . GLU A 1 145 ? -9.973 21.435 12.404 1.00 42.44 145 GLU A O 1
ATOM 1158 N N . GLY A 1 146 ? -8.434 21.781 13.990 1.00 54.53 146 GLY A N 1
ATOM 1159 C CA . GLY A 1 146 ? -7.291 21.301 13.199 1.00 54.53 146 GLY A CA 1
ATOM 1160 C C . GLY A 1 146 ? -6.492 20.133 13.782 1.00 54.53 146 GLY A C 1
ATOM 1161 O O . GLY A 1 146 ? -5.573 19.656 13.113 1.00 54.53 146 GLY A O 1
ATOM 1162 N N . GLN A 1 147 ? -6.791 19.660 14.997 1.00 65.00 147 GLN A N 1
ATOM 1163 C CA . GLN A 1 147 ? -5.994 18.601 15.620 1.00 65.00 147 GLN A CA 1
ATOM 1164 C C . GLN A 1 147 ? -6.438 17.210 15.139 1.00 65.00 147 GLN A C 1
ATOM 1166 O O . GLN A 1 147 ? -7.559 16.764 15.384 1.00 65.00 147 GLN A O 1
ATOM 1171 N N . LEU A 1 148 ? -5.541 16.507 14.441 1.00 79.75 148 LEU A N 1
ATOM 1172 C CA . LEU A 1 148 ? -5.763 15.135 13.985 1.00 79.75 148 LEU A CA 1
ATOM 1173 C C . LEU A 1 148 ? -5.763 14.177 15.181 1.00 79.75 148 LEU A C 1
ATOM 1175 O O . LEU A 1 148 ? -4.728 13.973 15.812 1.00 79.75 148 LEU A O 1
ATOM 1179 N N . SER A 1 149 ? -6.906 13.557 15.473 1.00 86.44 149 SER A N 1
ATOM 1180 C CA . SER A 1 149 ? -6.999 12.558 16.541 1.00 86.44 149 SER A CA 1
ATOM 1181 C C . SER A 1 149 ? -6.495 11.192 16.068 1.00 86.44 149 SER A C 1
ATOM 1183 O O . SER A 1 149 ? -6.767 10.779 14.933 1.00 86.44 149 SER A O 1
ATOM 1185 N N . PHE A 1 150 ? -5.817 10.452 16.949 1.00 90.88 150 PHE A N 1
ATOM 1186 C CA . PHE A 1 150 ? -5.296 9.102 16.678 1.00 90.88 150 PHE A CA 1
ATOM 1187 C C . PHE A 1 150 ? -4.564 9.021 15.330 1.00 90.88 150 PHE A C 1
ATOM 1189 O O . PHE A 1 150 ? -4.889 8.187 14.477 1.00 90.88 150 PHE A O 1
ATOM 1196 N N . HIS A 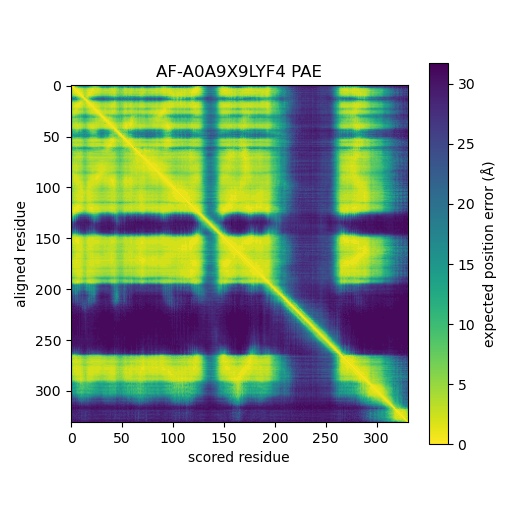1 151 ? -3.628 9.940 15.094 1.00 93.88 151 HIS A N 1
ATOM 1197 C CA . HIS A 1 151 ? -2.886 9.998 13.839 1.00 93.88 151 HIS A CA 1
ATOM 1198 C C . HIS A 1 151 ? -1.787 8.935 13.824 1.00 93.88 151 HIS A C 1
ATOM 1200 O O . HIS A 1 151 ? -0.895 8.927 14.672 1.00 93.88 151 HIS A O 1
ATOM 1206 N N . GLY A 1 152 ? -1.871 8.014 12.874 1.00 95.88 152 GLY A N 1
ATOM 1207 C CA . GLY A 1 152 ? -0.914 6.937 12.681 1.00 95.88 152 GLY A CA 1
ATOM 1208 C C . GLY A 1 152 ? -0.453 6.836 11.235 1.00 95.88 152 GLY A C 1
ATOM 1209 O O . GLY A 1 152 ? -1.027 7.447 10.331 1.00 95.88 152 GLY A O 1
ATOM 1210 N N . VAL A 1 153 ? 0.585 6.038 11.018 1.00 97.50 153 VAL A N 1
ATOM 1211 C CA . VAL A 1 153 ? 1.177 5.782 9.706 1.00 97.50 153 VAL A CA 1
ATOM 1212 C C . VAL A 1 153 ? 1.640 4.333 9.599 1.00 97.50 153 VAL A C 1
ATOM 1214 O O . VAL A 1 153 ? 2.285 3.806 10.502 1.00 97.50 153 VAL A O 1
ATOM 1217 N N . ALA A 1 154 ? 1.317 3.693 8.480 1.00 98.19 154 ALA A N 1
ATOM 1218 C CA . ALA A 1 154 ? 1.891 2.425 8.059 1.00 98.19 154 ALA A CA 1
ATOM 1219 C C . ALA A 1 154 ? 2.903 2.664 6.934 1.00 98.19 154 ALA A C 1
ATOM 1221 O O . ALA A 1 154 ? 2.657 3.458 6.021 1.00 98.19 154 ALA A O 1
ATOM 1222 N N . TYR A 1 155 ? 4.045 1.980 6.998 1.00 97.56 155 TYR A N 1
ATOM 1223 C CA . TYR A 1 155 ? 5.130 2.123 6.027 1.00 97.56 155 TYR A CA 1
ATOM 1224 C C . TYR A 1 155 ? 5.104 0.960 5.035 1.00 97.56 155 TYR A C 1
ATOM 1226 O O . TYR A 1 155 ? 5.648 -0.111 5.288 1.00 97.56 155 TYR A O 1
ATOM 1234 N N . VAL A 1 156 ? 4.481 1.170 3.878 1.00 97.69 156 VAL A N 1
ATOM 1235 C CA . VAL A 1 156 ? 4.320 0.119 2.866 1.00 97.69 156 VAL A CA 1
ATOM 1236 C C . VAL A 1 156 ? 5.585 0.009 2.026 1.00 97.69 156 VAL A C 1
ATOM 1238 O O . VAL A 1 156 ? 5.961 0.964 1.348 1.00 97.69 156 VAL A O 1
ATOM 1241 N N . ASN A 1 157 ? 6.248 -1.148 2.041 1.00 96.50 157 ASN A N 1
ATOM 1242 C CA . ASN A 1 157 ? 7.396 -1.399 1.172 1.00 96.50 157 ASN A CA 1
ATOM 1243 C C . ASN A 1 157 ? 6.937 -1.563 -0.286 1.00 96.50 157 ASN A C 1
ATOM 1245 O O . ASN A 1 157 ? 6.355 -2.578 -0.659 1.00 96.50 157 ASN A O 1
ATOM 1249 N N . MET A 1 158 ? 7.224 -0.567 -1.122 1.00 96.50 158 MET A N 1
ATOM 1250 C CA . MET A 1 158 ? 6.819 -0.554 -2.531 1.00 96.50 158 MET A CA 1
ATOM 1251 C C . MET A 1 158 ? 7.874 -1.149 -3.468 1.00 96.50 158 MET A C 1
ATOM 1253 O O . MET A 1 158 ? 7.614 -1.298 -4.662 1.00 96.50 158 MET A O 1
ATOM 1257 N N . VAL A 1 159 ? 9.062 -1.497 -2.959 1.00 97.00 159 VAL A N 1
ATOM 1258 C CA . VAL A 1 159 ? 10.182 -2.018 -3.764 1.00 97.00 159 VAL A CA 1
ATOM 1259 C C . VAL A 1 159 ? 9.802 -3.222 -4.634 1.00 97.00 159 VAL A C 1
ATOM 1261 O O . VAL A 1 159 ? 10.236 -3.230 -5.789 1.00 97.00 159 VAL A O 1
ATOM 1264 N N . PRO A 1 160 ? 8.977 -4.196 -4.186 1.00 96.56 160 PRO A N 1
ATOM 1265 C CA . PRO A 1 160 ? 8.599 -5.326 -5.035 1.00 96.56 160 PRO A CA 1
ATOM 1266 C C . PRO A 1 160 ? 7.932 -4.913 -6.357 1.00 96.56 160 PRO A C 1
ATOM 1268 O O . PRO A 1 160 ? 8.091 -5.600 -7.363 1.00 96.56 160 PRO A O 1
ATOM 1271 N N . LEU A 1 161 ? 7.263 -3.753 -6.421 1.00 96.94 161 LEU A N 1
ATOM 1272 C CA . LEU A 1 161 ? 6.673 -3.233 -7.665 1.00 96.94 161 LEU A CA 1
ATOM 1273 C C . LEU A 1 161 ? 7.720 -2.813 -8.713 1.00 96.94 161 LEU A C 1
ATOM 1275 O O . LEU A 1 161 ? 7.380 -2.660 -9.887 1.00 96.94 161 LEU A O 1
ATOM 1279 N N . LEU A 1 162 ? 8.984 -2.629 -8.318 1.00 97.06 162 LEU A N 1
ATOM 1280 C CA . LEU A 1 162 ? 10.097 -2.387 -9.241 1.00 97.06 162 LEU A CA 1
ATOM 1281 C C . LEU A 1 162 ? 10.669 -3.683 -9.832 1.00 97.06 162 LEU A C 1
ATOM 1283 O O . LEU A 1 162 ? 11.518 -3.626 -10.725 1.00 97.06 162 LEU A O 1
ATOM 1287 N N . TYR A 1 163 ? 10.231 -4.857 -9.373 1.00 95.62 163 TYR A N 1
ATOM 1288 C CA . TYR A 1 163 ? 10.673 -6.117 -9.957 1.00 95.62 163 TYR A CA 1
ATOM 1289 C C . TYR A 1 163 ? 9.994 -6.352 -11.317 1.00 95.62 163 TYR A C 1
ATOM 1291 O O . TYR A 1 163 ? 8.786 -6.131 -11.456 1.00 95.62 163 TYR A O 1
ATOM 1299 N N . PRO A 1 164 ? 10.738 -6.806 -12.347 1.00 95.50 164 PRO A N 1
ATOM 1300 C CA . PRO A 1 164 ? 10.192 -6.954 -13.691 1.00 95.50 164 PRO A CA 1
ATOM 1301 C C . PRO A 1 164 ? 8.934 -7.829 -13.747 1.00 95.50 164 PRO A C 1
ATOM 1303 O O . PRO A 1 164 ? 8.964 -9.015 -13.424 1.00 95.50 164 PRO A O 1
ATOM 1306 N N . GLY A 1 165 ? 7.836 -7.253 -14.231 1.00 94.88 165 GLY A N 1
ATOM 1307 C CA . GLY A 1 165 ? 6.551 -7.931 -14.395 1.00 94.88 165 GLY A CA 1
ATOM 1308 C C . GLY A 1 165 ? 5.669 -7.976 -13.146 1.00 94.88 165 GLY A C 1
ATOM 1309 O O . GLY A 1 165 ? 4.529 -8.425 -13.261 1.00 94.88 165 GLY A O 1
ATOM 1310 N N . VAL A 1 166 ? 6.136 -7.495 -11.990 1.00 96.31 166 VAL A N 1
ATOM 1311 C CA . VAL A 1 166 ? 5.302 -7.412 -10.786 1.00 96.31 166 VAL A CA 1
ATOM 1312 C C . VAL A 1 166 ? 4.273 -6.296 -10.950 1.00 96.31 166 VAL A C 1
ATOM 1314 O O . VAL A 1 166 ? 4.579 -5.175 -11.356 1.00 96.31 166 VAL A O 1
ATOM 1317 N N . LYS A 1 167 ? 3.015 -6.634 -10.663 1.00 96.38 167 LYS A N 1
ATOM 1318 C CA . LYS A 1 167 ? 1.857 -5.743 -10.814 1.00 96.38 167 LYS A CA 1
ATOM 1319 C C . LYS A 1 167 ? 1.069 -5.550 -9.528 1.00 96.38 167 LYS A C 1
ATOM 1321 O O . LYS A 1 167 ? 0.143 -4.752 -9.510 1.00 96.38 167 LYS A O 1
ATOM 1326 N N . ARG A 1 168 ? 1.366 -6.316 -8.485 1.00 95.06 168 ARG A N 1
ATOM 1327 C CA . ARG A 1 168 ? 0.553 -6.351 -7.276 1.00 95.06 168 ARG A CA 1
ATOM 1328 C C . ARG A 1 168 ? 1.443 -6.558 -6.072 1.00 95.06 168 ARG A C 1
ATOM 1330 O O . ARG A 1 168 ? 2.305 -7.428 -6.109 1.00 95.06 168 ARG A O 1
ATOM 1337 N N . ILE A 1 169 ? 1.159 -5.808 -5.020 1.00 95.81 169 ILE A N 1
ATOM 1338 C CA . ILE A 1 169 ? 1.610 -6.102 -3.667 1.00 95.81 169 ILE A CA 1
ATOM 1339 C C . ILE A 1 169 ? 0.390 -6.127 -2.757 1.00 95.81 169 ILE A C 1
ATOM 1341 O O . ILE A 1 169 ? -0.555 -5.355 -2.935 1.00 95.81 169 ILE A O 1
ATOM 1345 N N . ARG A 1 170 ? 0.400 -7.035 -1.794 1.00 95.44 170 ARG A N 1
ATOM 1346 C CA . ARG A 1 170 ? -0.626 -7.137 -0.763 1.00 95.44 170 ARG A CA 1
ATOM 1347 C C . ARG A 1 170 ? 0.059 -7.528 0.528 1.00 95.44 170 ARG A C 1
ATOM 1349 O O . ARG A 1 170 ? 0.919 -8.400 0.499 1.00 95.44 170 ARG A O 1
ATOM 1356 N N . GLY A 1 171 ? -0.344 -6.926 1.637 1.00 95.44 171 GLY A N 1
ATOM 1357 C CA . GLY A 1 171 ? 0.125 -7.382 2.934 1.00 95.44 171 GLY A CA 1
ATOM 1358 C C . GLY A 1 171 ? -0.465 -6.659 4.124 1.00 95.44 171 GLY A C 1
ATOM 1359 O O . GLY A 1 171 ? -1.229 -5.702 3.978 1.00 95.44 171 GLY A O 1
ATOM 1360 N N . ALA A 1 172 ? -0.113 -7.176 5.297 1.00 96.56 172 ALA A N 1
ATOM 1361 C CA . ALA A 1 172 ? -0.390 -6.593 6.597 1.00 96.56 172 ALA A CA 1
ATOM 1362 C C . ALA A 1 172 ? 0.806 -5.755 7.081 1.00 96.56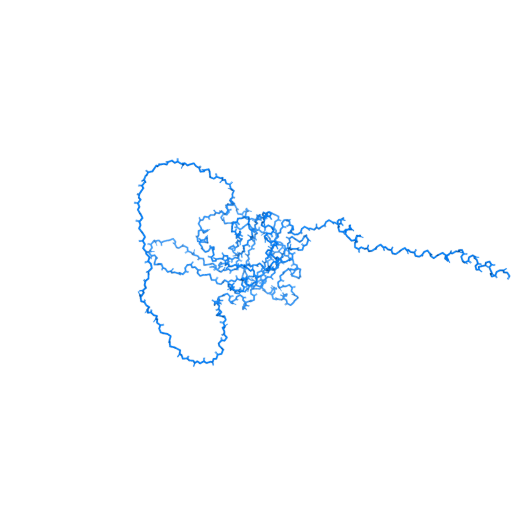 172 ALA A C 1
ATOM 1364 O O . ALA A 1 172 ? 1.908 -6.277 7.246 1.00 96.56 172 ALA A O 1
ATOM 1365 N N . PHE A 1 173 ? 0.577 -4.464 7.311 1.00 97.56 173 PHE A N 1
ATOM 1366 C CA . PHE A 1 173 ? 1.598 -3.476 7.676 1.00 97.56 173 PHE A CA 1
ATOM 1367 C C . PHE A 1 173 ? 1.290 -2.882 9.043 1.00 97.56 173 PHE A C 1
ATOM 1369 O O . PHE A 1 173 ? 0.136 -2.526 9.306 1.00 97.56 173 PHE A O 1
ATOM 1376 N N . HIS A 1 174 ? 2.295 -2.755 9.906 1.00 97.56 174 HIS A N 1
ATOM 1377 C CA . HIS A 1 174 ? 2.090 -2.178 11.228 1.00 97.56 174 HIS A CA 1
ATOM 1378 C C . HIS A 1 174 ? 1.748 -0.694 11.140 1.00 97.56 174 HIS A C 1
ATOM 1380 O O . HIS A 1 174 ? 2.242 0.034 10.279 1.00 97.56 174 HIS A O 1
ATOM 1386 N N . VAL A 1 175 ? 0.889 -0.246 12.055 1.00 97.62 175 VAL A N 1
ATOM 1387 C CA . VAL A 1 175 ? 0.567 1.168 12.226 1.00 97.62 175 VAL A CA 1
ATOM 1388 C C . VAL A 1 175 ? 1.366 1.702 13.406 1.00 97.62 175 VAL A C 1
ATOM 1390 O O . VAL A 1 175 ? 1.254 1.203 14.523 1.00 97.62 175 VAL A O 1
ATOM 1393 N N . TYR A 1 176 ? 2.137 2.748 13.149 1.00 97.00 176 TYR A N 1
ATOM 1394 C CA . TYR A 1 176 ? 2.932 3.469 14.135 1.00 97.00 176 TYR A CA 1
ATOM 1395 C C . TYR A 1 176 ? 2.312 4.841 14.421 1.00 97.00 176 TYR A C 1
ATOM 1397 O O . TYR A 1 176 ? 1.575 5.354 13.572 1.00 97.00 176 TYR A O 1
ATOM 1405 N N . PRO A 1 177 ? 2.601 5.474 15.572 1.00 95.88 177 PRO A N 1
ATOM 1406 C CA . PRO A 1 177 ? 2.278 6.881 15.781 1.00 95.88 177 PRO A CA 1
ATOM 1407 C C . PRO A 1 177 ? 2.895 7.731 14.668 1.00 95.88 177 PRO A C 1
ATOM 1409 O O . PRO A 1 177 ? 4.063 7.563 14.312 1.00 95.88 177 PRO A O 1
ATOM 1412 N N . TYR A 1 178 ? 2.114 8.655 14.115 1.00 94.88 178 TYR A N 1
ATOM 1413 C CA . TYR A 1 178 ? 2.642 9.603 13.143 1.00 94.88 178 TYR A CA 1
ATOM 1414 C C . TYR A 1 178 ? 3.585 10.593 13.841 1.00 94.88 178 TYR A C 1
ATOM 1416 O O . TYR A 1 178 ? 3.198 11.221 14.830 1.00 94.88 178 TYR A O 1
ATOM 1424 N N . LEU A 1 179 ? 4.797 10.738 13.300 1.00 93.12 179 LEU A N 1
ATOM 1425 C CA . LEU A 1 179 ? 5.805 11.724 13.692 1.00 93.12 179 LEU A CA 1
ATOM 1426 C C . LEU A 1 179 ? 6.439 12.281 12.411 1.00 93.12 179 LEU A C 1
ATOM 1428 O O . LEU A 1 179 ? 6.954 11.505 11.600 1.00 93.12 179 LEU A O 1
ATOM 1432 N N . ASP A 1 180 ? 6.420 13.605 12.225 1.00 92.19 180 ASP A N 1
ATOM 1433 C CA . ASP A 1 180 ? 6.898 14.239 10.985 1.00 92.19 180 ASP A CA 1
ATOM 1434 C C . ASP A 1 180 ? 8.355 13.875 10.666 1.00 92.19 180 ASP A C 1
ATOM 1436 O O . ASP A 1 180 ? 8.681 13.564 9.521 1.00 92.19 180 ASP A O 1
ATOM 1440 N N . SER A 1 181 ? 9.227 13.839 11.679 1.00 93.06 181 SER A N 1
ATOM 1441 C CA . SER A 1 181 ? 10.644 13.491 11.521 1.00 93.06 181 SER A CA 1
ATOM 1442 C C . SER A 1 181 ? 10.836 12.070 10.986 1.00 93.06 181 SER A C 1
ATOM 1444 O O . SER A 1 181 ? 11.526 11.879 9.986 1.00 93.06 181 SER A O 1
ATOM 1446 N N . THR A 1 182 ? 10.181 11.078 11.595 1.00 94.44 182 THR A N 1
ATOM 1447 C CA . THR A 1 182 ? 10.265 9.666 11.191 1.00 94.44 182 THR A CA 1
ATOM 1448 C C . THR A 1 182 ? 9.655 9.440 9.810 1.00 94.44 182 THR A C 1
ATOM 1450 O O . THR A 1 182 ? 10.201 8.691 8.995 1.00 94.44 182 THR A O 1
ATOM 1453 N N . VAL A 1 183 ? 8.518 10.081 9.520 1.00 95.06 183 VAL A N 1
ATOM 1454 C CA . VAL A 1 183 ? 7.874 9.994 8.204 1.00 95.06 183 VAL A CA 1
ATOM 1455 C C . VAL A 1 183 ? 8.779 10.586 7.132 1.00 95.06 183 VAL A C 1
ATOM 1457 O O . VAL A 1 183 ? 9.027 9.922 6.121 1.00 95.06 183 VAL A O 1
ATOM 1460 N N . TYR A 1 184 ? 9.332 11.774 7.361 1.00 94.62 184 TYR A N 1
ATOM 1461 C CA . TYR A 1 184 ? 10.257 12.405 6.429 1.00 94.62 184 TYR A CA 1
ATOM 1462 C C . TYR A 1 184 ? 11.529 11.575 6.232 1.00 94.62 184 TYR A C 1
ATOM 1464 O O . TYR A 1 184 ? 11.961 11.362 5.099 1.00 94.62 184 TYR A O 1
ATOM 1472 N N . GLU A 1 185 ? 12.111 11.041 7.303 1.00 94.88 185 GLU A N 1
ATOM 1473 C CA . GLU A 1 185 ? 13.311 10.212 7.224 1.00 94.88 185 GLU A CA 1
ATOM 1474 C C . GLU A 1 185 ? 13.093 8.993 6.317 1.00 94.88 185 GLU A C 1
ATOM 1476 O O . GLU A 1 185 ? 13.871 8.789 5.376 1.00 94.88 185 GLU A O 1
ATOM 1481 N N . LYS A 1 186 ? 12.001 8.249 6.554 1.00 94.38 186 LYS A N 1
ATOM 1482 C CA . LYS A 1 186 ? 11.675 6.995 5.858 1.00 94.38 186 LYS A CA 1
ATOM 1483 C C . LYS A 1 186 ? 11.108 7.183 4.453 1.00 94.38 186 LYS A C 1
ATOM 1485 O O . LYS A 1 186 ? 11.302 6.313 3.613 1.00 94.38 186 LYS A O 1
ATOM 1490 N N . THR A 1 187 ? 10.377 8.268 4.199 1.00 93.81 187 THR A N 1
ATOM 1491 C CA .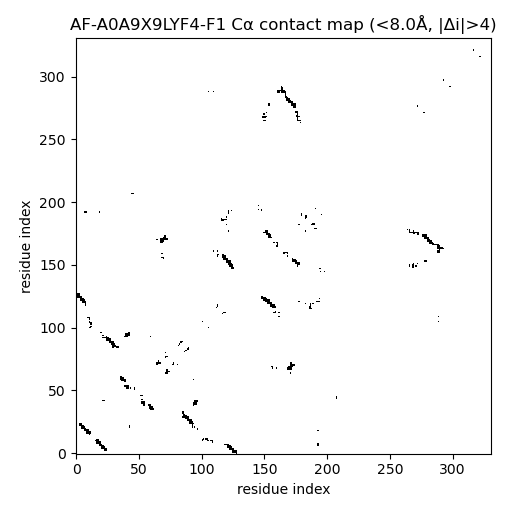 THR A 1 187 ? 9.560 8.405 2.974 1.00 93.81 187 THR A CA 1
ATOM 1492 C C . THR A 1 187 ? 9.865 9.650 2.146 1.00 93.81 187 THR A C 1
ATOM 1494 O O . THR A 1 187 ? 9.357 9.784 1.034 1.00 93.81 187 THR A O 1
ATOM 1497 N N . LYS A 1 188 ? 10.657 10.586 2.690 1.00 91.75 188 LYS A N 1
ATOM 1498 C CA . LYS A 1 188 ? 10.903 11.930 2.134 1.00 91.75 188 LYS A CA 1
ATOM 1499 C C . LYS A 1 188 ? 9.627 12.743 1.886 1.00 91.75 188 LYS A C 1
ATOM 1501 O O . LYS A 1 188 ? 9.665 13.755 1.188 1.00 91.75 188 LYS A O 1
ATOM 1506 N N . CYS A 1 189 ? 8.499 12.327 2.461 1.00 87.00 189 CYS A N 1
ATOM 1507 C CA . CYS A 1 189 ? 7.274 13.106 2.468 1.00 87.00 189 CYS A CA 1
ATOM 1508 C C . CYS A 1 189 ? 7.410 14.237 3.496 1.00 87.00 189 CYS A C 1
ATOM 1510 O O . CYS A 1 189 ? 7.764 13.986 4.645 1.00 87.00 189 CYS A O 1
ATOM 1512 N N . LEU A 1 190 ? 7.188 15.479 3.058 1.00 82.44 190 LEU A N 1
ATOM 1513 C CA . LEU A 1 190 ? 7.372 16.681 3.881 1.00 82.44 190 LEU A CA 1
ATOM 1514 C C . LEU A 1 190 ? 6.127 17.060 4.691 1.00 82.44 190 LEU A C 1
ATOM 1516 O O . LEU A 1 190 ? 6.246 17.781 5.677 1.00 82.44 190 LEU A O 1
ATOM 1520 N N . PHE A 1 191 ? 4.944 16.617 4.264 1.00 82.50 191 PHE A N 1
ATOM 1521 C CA . PHE A 1 191 ? 3.674 17.051 4.836 1.00 82.50 191 PHE A CA 1
ATOM 1522 C C . PHE A 1 191 ? 2.719 15.872 4.986 1.00 82.50 191 PHE A C 1
ATOM 1524 O O . PHE A 1 191 ? 2.590 15.059 4.071 1.00 82.50 191 PHE A O 1
ATOM 1531 N N . SER A 1 192 ? 2.008 15.827 6.114 1.00 87.19 192 SER A N 1
ATOM 1532 C CA . SER A 1 192 ? 0.899 14.894 6.312 1.00 87.19 192 SER A CA 1
ATOM 1533 C C . SER A 1 192 ? -0.208 15.146 5.291 1.00 87.19 192 SER A C 1
ATOM 1535 O O . SER A 1 192 ? -0.667 16.278 5.103 1.00 87.19 192 SER A O 1
ATOM 1537 N N . LEU A 1 193 ? -0.722 14.062 4.714 1.00 87.12 193 LEU A N 1
ATOM 1538 C CA . LEU A 1 193 ? -1.916 14.067 3.883 1.00 87.12 193 LEU A CA 1
ATOM 1539 C C . LEU A 1 193 ? -3.107 14.718 4.593 1.00 87.12 193 LEU A C 1
ATOM 1541 O O . LEU A 1 193 ? -3.861 15.468 3.971 1.00 87.12 193 LEU A O 1
ATOM 1545 N N . PHE A 1 194 ? -3.303 14.445 5.881 1.00 85.44 194 PHE A N 1
ATOM 1546 C CA . PHE A 1 194 ? -4.487 14.913 6.598 1.00 85.44 194 PHE A CA 1
ATOM 1547 C C . PHE A 1 194 ? -4.381 16.355 7.089 1.00 85.44 194 PHE A C 1
ATOM 1549 O O . PHE A 1 194 ? -5.417 17.009 7.219 1.00 85.44 194 PHE A O 1
ATOM 1556 N N . ARG A 1 195 ? -3.166 16.888 7.267 1.00 78.88 195 ARG A N 1
ATOM 1557 C CA . ARG A 1 195 ? -2.963 18.305 7.606 1.00 78.88 195 ARG A CA 1
ATOM 1558 C C . ARG A 1 195 ? -3.423 19.229 6.473 1.00 78.88 195 ARG A C 1
ATOM 1560 O O . ARG A 1 195 ? -4.116 20.208 6.724 1.00 78.88 195 ARG A O 1
ATOM 1567 N N . ASP A 1 196 ? -3.140 18.853 5.229 1.00 60.56 196 ASP A N 1
ATOM 1568 C CA . ASP A 1 196 ? -3.573 19.596 4.037 1.00 60.56 196 ASP A CA 1
ATOM 1569 C C . ASP A 1 196 ? -5.049 19.365 3.677 1.00 60.56 196 ASP A C 1
ATOM 1571 O O . ASP A 1 196 ? -5.684 20.196 3.023 1.00 60.56 196 ASP A O 1
ATOM 1575 N N . THR A 1 197 ? -5.606 18.214 4.068 1.00 55.12 197 THR A N 1
ATOM 1576 C CA . THR A 1 197 ? -6.969 17.803 3.687 1.00 55.12 197 THR A CA 1
ATOM 1577 C C . THR A 1 197 ? -8.027 18.262 4.697 1.00 55.12 197 THR A C 1
ATOM 1579 O O . THR A 1 197 ? -9.212 18.244 4.365 1.00 55.12 197 THR A O 1
ATOM 1582 N N . GLY A 1 198 ? -7.641 18.743 5.887 1.00 50.78 198 GLY A N 1
ATOM 1583 C CA . GLY A 1 198 ? -8.556 19.203 6.946 1.00 50.78 198 GLY A CA 1
ATOM 1584 C C . GLY A 1 198 ? -9.651 20.167 6.465 1.00 50.78 198 GLY A C 1
ATOM 1585 O O . GLY A 1 198 ? -10.811 20.025 6.845 1.00 50.78 198 GLY A O 1
ATOM 1586 N N . HIS A 1 199 ? -9.344 21.053 5.512 1.00 48.06 199 HIS A N 1
ATOM 1587 C CA . HIS A 1 199 ? -10.336 21.965 4.925 1.00 48.06 199 HIS A CA 1
ATOM 1588 C C . HIS A 1 199 ? -11.293 21.300 3.911 1.00 48.06 199 HIS A C 1
ATOM 1590 O O . HIS A 1 199 ? -12.447 21.712 3.782 1.00 48.06 199 HIS A O 1
ATOM 1596 N N . LEU A 1 200 ? -10.859 20.243 3.213 1.00 47.12 200 LEU A N 1
ATOM 1597 C CA . LEU A 1 200 ? -11.673 19.498 2.237 1.00 47.12 200 LEU A CA 1
ATOM 1598 C C . LEU A 1 200 ? -12.611 18.480 2.909 1.00 47.12 200 LEU A C 1
ATOM 1600 O O . LEU A 1 200 ? -13.660 18.133 2.357 1.00 47.12 200 LEU A O 1
ATOM 1604 N N . LEU A 1 201 ? -12.259 18.004 4.108 1.00 48.84 201 LEU A N 1
ATOM 1605 C CA . LEU A 1 201 ? -13.062 17.048 4.877 1.00 48.84 201 LEU A CA 1
ATOM 1606 C C . LEU A 1 201 ? -14.381 17.657 5.369 1.00 48.84 201 LEU A C 1
ATOM 1608 O O . LEU A 1 201 ? -15.414 16.984 5.326 1.00 48.84 201 LEU A O 1
ATOM 1612 N N . THR A 1 202 ? -14.380 18.942 5.729 1.00 44.03 202 THR A N 1
ATOM 1613 C CA . THR A 1 202 ? -15.581 19.665 6.179 1.00 44.03 202 THR A CA 1
ATOM 1614 C C . THR A 1 202 ? -16.552 19.964 5.026 1.00 44.03 202 THR A C 1
ATOM 1616 O O . THR A 1 202 ? -17.770 19.935 5.218 1.00 44.03 202 THR A O 1
ATOM 1619 N N . GLN A 1 203 ? -16.056 20.169 3.797 1.00 40.19 203 GLN A N 1
ATOM 1620 C CA . GLN A 1 203 ? -16.902 20.390 2.610 1.00 40.19 203 GLN A CA 1
ATOM 1621 C C . GLN A 1 203 ? -17.485 19.098 2.011 1.00 40.19 203 GLN A C 1
ATOM 1623 O O . GLN A 1 203 ? -18.628 19.093 1.541 1.00 40.19 203 GLN A O 1
ATOM 1628 N N . ASN A 1 204 ? -16.760 17.978 2.077 1.00 40.19 204 ASN A N 1
ATOM 1629 C CA . ASN A 1 204 ? -17.180 16.706 1.472 1.00 40.19 204 ASN A CA 1
ATOM 1630 C C . ASN A 1 204 ? -18.338 15.994 2.193 1.00 40.19 204 ASN A C 1
ATOM 1632 O O . ASN A 1 204 ? -18.848 14.994 1.683 1.00 40.19 204 ASN A O 1
ATOM 1636 N N . ASN A 1 205 ? -18.779 16.494 3.352 1.00 42.84 205 ASN A N 1
ATOM 1637 C CA . ASN A 1 205 ? -20.024 16.046 3.979 1.00 42.84 205 ASN A CA 1
ATOM 1638 C C . ASN A 1 205 ? -21.276 16.685 3.344 1.00 42.84 205 ASN A C 1
ATOM 1640 O O . ASN A 1 205 ? -22.390 16.304 3.697 1.00 42.84 205 ASN A O 1
ATOM 1644 N N . LYS A 1 206 ? -21.120 17.643 2.413 1.00 36.06 206 LYS A N 1
ATOM 1645 C CA . LYS A 1 206 ? -22.251 18.335 1.770 1.00 36.06 206 LYS A CA 1
ATOM 1646 C C . LYS A 1 206 ? -22.268 18.300 0.242 1.00 36.06 206 LYS A C 1
ATOM 1648 O O . LYS A 1 206 ? -23.336 18.536 -0.313 1.00 36.06 206 LYS A O 1
ATOM 1653 N N . ILE A 1 207 ? -21.169 18.002 -0.456 1.00 31.47 207 ILE A N 1
ATOM 1654 C CA . ILE A 1 207 ? -21.160 17.996 -1.931 1.00 31.47 207 ILE A CA 1
ATOM 1655 C C . ILE A 1 207 ? -20.299 16.836 -2.437 1.00 31.47 207 ILE A C 1
ATOM 1657 O O . ILE A 1 207 ? -19.145 16.685 -2.051 1.00 31.47 207 ILE A O 1
ATOM 1661 N N . GLY A 1 208 ? -20.907 15.974 -3.252 1.00 32.41 208 GLY A N 1
ATOM 1662 C CA . GLY A 1 208 ? -20.254 14.831 -3.878 1.00 32.41 208 GLY A CA 1
ATOM 1663 C C . GLY A 1 208 ? -19.490 15.202 -5.150 1.00 32.41 208 GLY A C 1
ATOM 1664 O O . GLY A 1 208 ? -19.801 16.190 -5.809 1.00 32.41 208 GLY A O 1
ATOM 1665 N N . GLY A 1 209 ? -18.548 14.331 -5.516 1.00 31.78 209 GLY A N 1
ATOM 1666 C CA . GLY A 1 209 ? -17.972 14.254 -6.858 1.00 31.78 209 GLY A CA 1
ATOM 1667 C C . GLY A 1 209 ? -16.556 14.811 -6.971 1.00 31.78 209 GLY A C 1
ATOM 1668 O O . GLY A 1 209 ? -16.365 16.001 -7.195 1.00 31.78 209 GLY A O 1
ATOM 1669 N N . PHE A 1 210 ? -15.555 13.928 -6.924 1.00 32.91 210 PHE A N 1
ATOM 1670 C CA . PHE A 1 210 ? -14.262 14.209 -7.549 1.00 32.91 210 PHE A CA 1
ATOM 1671 C C . PHE A 1 210 ? -14.445 14.002 -9.058 1.00 32.91 210 PHE A C 1
ATOM 1673 O O . PHE A 1 210 ? -14.306 12.892 -9.566 1.00 32.91 210 PHE A O 1
ATOM 1680 N N . ASN A 1 211 ? -14.831 15.058 -9.774 1.00 30.42 211 ASN A N 1
ATOM 1681 C CA . ASN A 1 211 ? -14.706 15.063 -11.225 1.00 30.42 211 ASN A CA 1
ATOM 1682 C C . ASN A 1 211 ? -13.253 15.390 -11.579 1.00 30.42 211 ASN A C 1
ATOM 1684 O O . ASN A 1 211 ? -12.693 16.387 -11.131 1.00 30.42 211 ASN A O 1
ATOM 1688 N N . SER A 1 212 ? -12.663 14.503 -12.376 1.00 30.80 212 SER A N 1
ATOM 1689 C CA . SER A 1 212 ? -11.410 14.685 -13.109 1.00 30.80 212 SER A CA 1
ATOM 1690 C C . SER A 1 212 ? -11.289 16.105 -13.695 1.00 30.80 212 SER A C 1
ATOM 1692 O O . SER A 1 212 ? -12.265 16.586 -14.283 1.00 30.80 212 SER A O 1
ATOM 1694 N N . PRO A 1 213 ? -10.128 16.785 -13.602 1.00 35.47 213 PRO A N 1
ATOM 1695 C CA . PRO A 1 213 ? -9.927 18.021 -14.335 1.00 35.47 213 PRO A CA 1
ATOM 1696 C C . PRO A 1 213 ? -9.675 17.676 -15.806 1.00 35.47 213 PRO A C 1
ATOM 1698 O O . PRO A 1 213 ? -8.541 17.481 -16.241 1.00 35.47 213 PRO A O 1
ATOM 1701 N N . LEU A 1 214 ? -10.754 17.600 -16.587 1.00 28.95 214 LEU A N 1
ATOM 1702 C CA . LEU A 1 214 ? -10.658 17.697 -18.037 1.00 28.95 214 LEU A CA 1
ATOM 1703 C C . LEU A 1 214 ? -10.345 19.160 -18.374 1.00 28.95 214 LEU A C 1
ATOM 1705 O O . LEU A 1 214 ? -11.177 20.054 -18.218 1.00 28.95 214 LEU A O 1
ATOM 1709 N N . SER A 1 215 ? -9.110 19.393 -18.792 1.00 35.59 215 SER A N 1
ATOM 1710 C CA . SER A 1 215 ? -8.573 20.675 -19.228 1.00 35.59 215 SER A CA 1
ATOM 1711 C C . SER A 1 215 ? -9.384 21.270 -20.385 1.00 35.59 215 SER A C 1
ATOM 1713 O O . SER A 1 215 ? -9.567 20.644 -21.429 1.00 35.59 215 SER A O 1
ATOM 1715 N N . LYS A 1 216 ? -9.828 22.524 -20.231 1.00 29.11 216 LYS A N 1
ATOM 1716 C CA . LYS A 1 216 ? -10.164 23.407 -21.357 1.00 29.11 216 LYS A CA 1
ATOM 1717 C C . LYS A 1 216 ? -9.576 24.806 -21.130 1.00 29.11 216 LYS A C 1
ATOM 1719 O O . LYS A 1 216 ? -9.580 25.279 -19.995 1.00 29.11 216 LYS A O 1
ATOM 1724 N N . PRO A 1 217 ? -9.046 25.450 -22.186 1.00 28.59 217 PRO A N 1
ATOM 1725 C CA . PRO A 1 217 ? -8.228 26.651 -22.076 1.00 28.59 217 PRO A CA 1
ATOM 1726 C C . PRO A 1 217 ? -9.101 27.904 -21.958 1.00 28.59 217 PRO A C 1
ATOM 1728 O O . PRO A 1 217 ? -10.079 28.054 -22.692 1.00 28.59 217 PRO A O 1
ATOM 1731 N N . ILE A 1 218 ? -8.724 28.833 -21.078 1.00 27.73 218 ILE A N 1
ATOM 1732 C CA . ILE A 1 218 ? -9.314 30.174 -21.054 1.00 27.73 218 ILE A CA 1
ATOM 1733 C C . ILE A 1 218 ? -8.472 31.085 -21.945 1.00 27.73 218 ILE A C 1
ATOM 1735 O O . ILE A 1 218 ? -7.325 31.411 -21.654 1.00 27.73 218 ILE A O 1
ATOM 1739 N N . VAL A 1 219 ? -9.094 31.466 -23.057 1.00 28.20 219 VAL A N 1
ATOM 1740 C CA . VAL A 1 219 ? -8.691 32.532 -23.971 1.00 28.20 219 VAL A CA 1
ATOM 1741 C C . VAL A 1 219 ? -8.768 33.867 -23.230 1.00 28.20 219 VAL A C 1
ATOM 1743 O O . VAL A 1 219 ? -9.846 34.294 -22.820 1.00 28.20 219 VAL A O 1
ATOM 1746 N N . SER A 1 220 ? -7.635 34.548 -23.087 1.00 30.05 220 SER A N 1
ATOM 1747 C CA . SER A 1 220 ? -7.562 35.929 -22.619 1.00 30.05 220 SER A CA 1
ATOM 1748 C C . SER A 1 220 ? -7.846 36.893 -23.778 1.00 30.05 220 SER A C 1
ATOM 1750 O O . SER A 1 220 ? -7.065 37.039 -24.716 1.00 30.05 220 SER A O 1
ATOM 1752 N N . LYS A 1 221 ? -8.984 37.587 -23.707 1.00 31.59 221 LYS A N 1
ATOM 1753 C CA . LYS A 1 221 ? -9.237 38.837 -24.432 1.00 31.59 221 LYS A CA 1
ATOM 1754 C C . LYS A 1 221 ? -9.825 39.837 -23.443 1.00 31.59 221 LYS A C 1
ATOM 1756 O O . LYS A 1 221 ? -10.950 39.658 -22.993 1.00 31.59 221 LYS A O 1
ATOM 1761 N N . ASN A 1 222 ? -9.066 40.869 -23.099 1.00 26.61 222 ASN A N 1
ATOM 1762 C CA . ASN A 1 222 ? -9.323 42.228 -23.574 1.00 26.61 222 ASN A CA 1
ATOM 1763 C C . ASN A 1 222 ? -8.264 43.175 -23.000 1.00 26.61 222 ASN A C 1
ATOM 1765 O O . ASN A 1 222 ? -8.110 43.336 -21.793 1.00 26.61 222 ASN A O 1
ATOM 1769 N N . LEU A 1 223 ? -7.524 43.756 -23.936 1.00 26.91 223 LEU A N 1
ATOM 1770 C CA . LEU A 1 223 ? -6.658 44.913 -23.799 1.00 26.91 223 LEU A CA 1
ATOM 1771 C C . LEU A 1 223 ? -7.527 46.169 -23.989 1.00 26.91 223 LEU A C 1
ATOM 1773 O O . LEU A 1 223 ? -8.482 46.092 -24.766 1.00 26.91 223 LEU A O 1
ATOM 1777 N N . LYS A 1 224 ? -7.123 47.293 -23.374 1.00 26.81 224 LYS A N 1
ATOM 1778 C CA . LYS A 1 224 ? -7.043 48.667 -23.941 1.00 26.81 224 LYS A CA 1
ATOM 1779 C C . LYS A 1 224 ? -7.425 49.732 -22.892 1.00 26.81 224 LYS A C 1
ATOM 1781 O O . LYS A 1 224 ? -8.578 49.799 -22.494 1.00 26.81 224 LYS A O 1
ATOM 1786 N N . GLU A 1 225 ? -6.407 50.311 -22.237 1.00 27.95 225 GLU A N 1
ATOM 1787 C CA . GLU A 1 225 ? -5.895 51.712 -22.354 1.00 27.95 225 GLU A CA 1
ATOM 1788 C C . GLU A 1 225 ? -6.708 52.691 -21.475 1.00 27.95 225 GLU A C 1
ATOM 1790 O O . GLU A 1 225 ? -7.903 52.513 -21.321 1.00 27.95 225 GLU A O 1
ATOM 1795 N N . GLU A 1 226 ? -6.143 53.680 -20.772 1.00 25.27 226 GLU A N 1
ATOM 1796 C CA . GLU A 1 226 ? -5.204 54.704 -21.246 1.00 25.27 226 GLU A CA 1
ATOM 1797 C C . GLU A 1 226 ? -4.440 55.423 -20.093 1.00 25.27 226 GLU A C 1
ATOM 1799 O O . GLU A 1 226 ? -4.812 55.348 -18.926 1.00 25.27 226 GLU A O 1
ATOM 1804 N N . LYS A 1 227 ? -3.338 56.081 -20.489 1.00 28.84 227 LYS A N 1
ATOM 1805 C CA . LYS A 1 227 ? -2.254 56.838 -19.805 1.00 28.84 227 LYS A CA 1
ATOM 1806 C C . LYS A 1 227 ? -2.734 57.986 -18.877 1.00 28.84 227 LYS A C 1
ATOM 1808 O O . LYS A 1 227 ? -3.878 58.391 -18.971 1.00 28.84 227 LYS A O 1
ATOM 1813 N N . THR A 1 228 ? -1.942 58.549 -17.944 1.00 24.39 228 THR A N 1
ATOM 1814 C CA . THR A 1 228 ? -0.772 59.467 -18.118 1.00 24.39 228 THR A CA 1
ATOM 1815 C C . THR A 1 228 ? -0.120 59.782 -16.739 1.00 24.39 228 THR A C 1
ATOM 1817 O O . THR A 1 228 ? -0.869 59.983 -15.794 1.00 24.39 228 THR A O 1
ATOM 1820 N N . VAL A 1 229 ? 1.203 59.659 -16.486 1.00 26.64 229 VAL A N 1
ATOM 1821 C CA . VAL A 1 229 ? 2.393 60.537 -16.752 1.00 26.64 229 VAL A CA 1
ATOM 1822 C C . VAL A 1 229 ? 2.894 61.336 -15.513 1.00 26.64 229 VAL A C 1
ATOM 1824 O O . VAL A 1 229 ? 2.161 62.166 -14.992 1.00 26.64 229 VAL A O 1
ATOM 1827 N N . LYS A 1 230 ? 4.203 61.149 -15.210 1.00 26.66 230 LYS A N 1
ATOM 1828 C CA . LYS A 1 230 ? 5.202 61.988 -14.473 1.00 26.66 230 LYS A CA 1
ATOM 1829 C C . LYS A 1 230 ? 5.062 62.160 -12.951 1.00 26.66 230 LYS A C 1
ATOM 1831 O O . LYS A 1 230 ? 3.959 62.265 -12.449 1.00 26.66 230 LYS A O 1
ATOM 1836 N N . GLU A 1 231 ? 6.097 62.339 -12.127 1.00 26.33 231 GLU A N 1
ATOM 1837 C CA . GLU A 1 231 ? 7.577 62.263 -12.136 1.00 26.33 231 GLU A CA 1
ATOM 1838 C C . GLU A 1 231 ? 7.982 62.898 -10.784 1.00 26.33 231 GLU A C 1
ATOM 1840 O O . GLU A 1 231 ? 7.422 63.944 -10.456 1.00 26.33 231 GLU A O 1
ATOM 1845 N N . LYS A 1 232 ? 8.898 62.310 -9.996 1.00 28.41 232 LYS A N 1
ATOM 1846 C CA . LYS A 1 232 ? 9.945 63.049 -9.255 1.00 28.41 232 LYS A CA 1
ATOM 1847 C C . LYS A 1 232 ? 10.820 62.152 -8.377 1.00 28.41 232 LYS A C 1
ATOM 1849 O O . LYS A 1 232 ? 10.357 61.329 -7.597 1.00 28.41 232 LYS A O 1
ATOM 1854 N N . GLU A 1 233 ? 12.099 62.416 -8.552 1.00 26.56 233 GLU A N 1
ATOM 1855 C CA . GLU A 1 233 ? 13.312 61.963 -7.888 1.00 26.56 233 GLU A CA 1
ATOM 1856 C C . GLU A 1 233 ? 13.535 62.705 -6.553 1.00 26.56 233 GLU A C 1
ATOM 1858 O O . GLU A 1 233 ? 13.204 63.889 -6.458 1.00 26.56 233 GLU A O 1
ATOM 1863 N N . LEU A 1 234 ? 14.139 62.048 -5.553 1.00 30.53 234 LEU A N 1
ATOM 1864 C CA . LEU A 1 234 ? 15.168 62.675 -4.711 1.00 30.53 234 LEU A CA 1
ATOM 1865 C C . LEU A 1 234 ? 16.043 61.622 -4.002 1.00 30.53 234 LEU A C 1
ATOM 1867 O O . LEU A 1 234 ? 15.547 60.696 -3.361 1.00 30.53 234 LEU A O 1
ATOM 1871 N N . GLU A 1 235 ? 17.352 61.822 -4.128 1.00 25.59 235 GLU A N 1
ATOM 1872 C CA . GLU A 1 235 ? 18.462 61.148 -3.454 1.00 25.59 235 GLU A CA 1
ATOM 1873 C C . GLU A 1 235 ? 18.486 61.354 -1.922 1.00 25.59 235 GLU A C 1
ATOM 1875 O O . GLU A 1 235 ? 17.978 62.347 -1.403 1.00 25.59 235 GLU A O 1
ATOM 1880 N N . GLY A 1 236 ? 19.196 60.477 -1.195 1.00 27.33 236 GLY A N 1
ATOM 1881 C CA . GLY A 1 236 ? 19.630 60.748 0.183 1.00 27.33 236 GLY A CA 1
ATOM 1882 C C . GLY A 1 236 ? 20.418 59.604 0.838 1.00 27.33 236 GLY 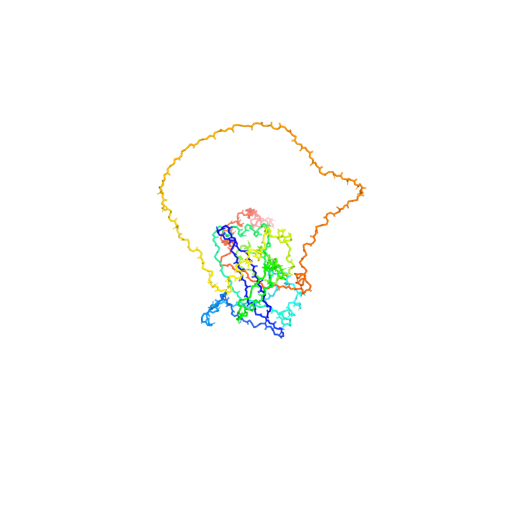A C 1
ATOM 1883 O O . GLY A 1 236 ? 19.906 58.510 1.038 1.00 27.33 236 GLY A O 1
ATOM 1884 N N . ARG A 1 237 ? 21.685 59.864 1.172 1.00 27.25 237 ARG A N 1
ATOM 1885 C CA . ARG A 1 237 ? 22.774 58.930 1.521 1.00 27.25 237 ARG A CA 1
ATOM 1886 C C . ARG A 1 237 ? 23.045 58.875 3.050 1.00 27.25 237 ARG A C 1
ATOM 1888 O O . ARG A 1 237 ? 23.111 59.916 3.678 1.00 27.25 237 ARG A O 1
ATOM 1895 N N . LEU A 1 238 ? 23.267 57.657 3.580 1.00 26.75 238 LEU A N 1
ATOM 1896 C CA . LEU A 1 238 ? 24.129 57.181 4.708 1.00 26.75 238 LEU A CA 1
ATOM 1897 C C . LEU A 1 238 ? 24.213 57.891 6.108 1.00 26.75 238 LEU A C 1
ATOM 1899 O O . LEU A 1 238 ? 24.860 58.922 6.200 1.00 26.75 238 LEU A O 1
ATOM 1903 N N . ARG A 1 239 ? 23.743 57.162 7.165 1.00 31.61 239 ARG A N 1
ATOM 1904 C CA . ARG A 1 239 ? 24.271 56.794 8.547 1.00 31.61 239 ARG A CA 1
ATOM 1905 C C . ARG A 1 239 ? 24.920 57.858 9.498 1.00 31.61 239 ARG A C 1
ATOM 1907 O O . ARG A 1 239 ? 25.334 58.878 8.970 1.00 31.61 239 ARG A O 1
ATOM 1914 N N . PRO A 1 240 ? 25.187 57.633 10.833 1.00 32.50 240 PRO A N 1
ATOM 1915 C CA . PRO A 1 240 ? 24.887 56.538 11.813 1.00 32.50 240 PRO A CA 1
ATOM 1916 C C . PRO A 1 240 ? 24.392 56.983 13.247 1.00 32.50 240 PRO A C 1
ATOM 1918 O O . PRO A 1 240 ? 24.464 58.156 13.587 1.00 32.50 240 PRO A O 1
ATOM 1921 N N . GLY A 1 241 ? 24.012 56.024 14.122 1.00 24.52 241 GLY A N 1
ATOM 1922 C CA . GLY A 1 241 ? 23.756 56.175 15.589 1.00 24.52 241 GLY A CA 1
ATOM 1923 C C . GLY A 1 241 ? 22.267 55.987 15.949 1.00 24.52 241 GLY A C 1
ATOM 1924 O O . GLY A 1 241 ? 21.431 56.582 15.289 1.00 24.52 241 GLY A O 1
ATOM 1925 N N . ASP A 1 242 ? 21.792 55.122 16.851 1.00 28.30 242 ASP A N 1
ATOM 1926 C CA . ASP A 1 242 ? 22.338 54.578 18.096 1.00 28.30 242 ASP A CA 1
ATOM 1927 C C . ASP A 1 242 ? 22.028 53.081 18.286 1.00 28.30 242 ASP A C 1
ATOM 1929 O O . ASP A 1 242 ? 20.977 52.563 17.905 1.00 28.30 242 ASP A O 1
ATOM 1933 N N . LEU A 1 243 ? 22.983 52.400 18.920 1.00 29.64 243 LEU A N 1
ATOM 1934 C CA . LEU A 1 243 ? 22.935 51.016 19.379 1.00 29.64 243 LEU A CA 1
ATOM 1935 C C . LEU A 1 243 ? 22.347 50.961 20.797 1.00 29.64 243 LEU A C 1
ATOM 1937 O O . LEU A 1 243 ? 22.914 51.562 21.705 1.00 29.64 243 LEU A O 1
ATOM 1941 N N . GLN A 1 244 ? 21.316 50.144 21.024 1.00 28.73 244 GLN A N 1
ATOM 1942 C CA . GLN A 1 244 ? 21.078 49.522 22.333 1.00 28.73 244 GLN A CA 1
ATOM 1943 C C . GLN A 1 244 ? 20.684 48.052 22.157 1.00 28.73 244 GLN A C 1
ATOM 1945 O O . GLN A 1 244 ? 19.609 47.715 21.669 1.00 28.73 244 GLN A O 1
ATOM 1950 N N . ALA A 1 245 ? 21.612 47.182 22.554 1.00 30.44 245 ALA A N 1
ATOM 1951 C CA . ALA A 1 245 ? 21.445 45.743 22.700 1.00 30.44 245 ALA A CA 1
ATOM 1952 C C . ALA A 1 245 ? 21.012 45.405 24.141 1.00 30.44 245 ALA A C 1
ATOM 1954 O O . ALA A 1 245 ? 21.493 46.058 25.072 1.00 30.44 245 ALA A O 1
ATOM 1955 N N . PRO A 1 246 ? 20.212 44.350 24.384 1.00 30.66 246 PRO A N 1
ATOM 1956 C CA . PRO A 1 246 ? 20.066 43.797 25.720 1.00 30.66 246 PRO A CA 1
ATOM 1957 C C . PRO A 1 246 ? 21.181 42.781 26.009 1.00 30.66 246 PRO A C 1
ATOM 1959 O O . PRO A 1 246 ? 21.216 41.669 25.490 1.00 30.66 246 PRO A O 1
ATOM 1962 N N . SER A 1 247 ? 22.100 43.243 26.855 1.00 28.42 247 SER A N 1
ATOM 1963 C CA . SER A 1 247 ? 22.969 42.540 27.808 1.00 28.42 247 SER A CA 1
ATOM 1964 C C . SER A 1 247 ? 22.741 41.027 27.997 1.00 28.42 247 SER A C 1
ATOM 1966 O O . SER A 1 247 ? 21.820 40.594 28.691 1.00 28.42 247 SER A O 1
ATOM 1968 N N . ILE A 1 248 ? 23.720 40.256 27.523 1.00 32.72 248 ILE A N 1
ATOM 1969 C CA . ILE A 1 248 ? 24.052 38.890 27.943 1.00 32.72 248 ILE A CA 1
ATOM 1970 C C . ILE A 1 248 ? 24.595 38.944 29.380 1.00 32.72 248 ILE A C 1
ATOM 1972 O O . ILE A 1 248 ? 25.582 39.632 29.639 1.00 32.72 248 ILE A O 1
ATOM 1976 N N . LYS A 1 249 ? 24.002 38.187 30.310 1.00 31.23 249 LYS A N 1
ATOM 1977 C CA . LYS A 1 249 ? 24.690 37.765 31.538 1.00 31.23 249 LYS A CA 1
ATOM 1978 C C . LYS A 1 249 ? 24.913 36.263 31.480 1.00 31.23 249 LYS A C 1
ATOM 1980 O O . LYS A 1 249 ? 24.015 35.464 31.708 1.00 31.23 249 LYS A O 1
ATOM 1985 N N . SER A 1 250 ? 26.148 35.938 31.135 1.00 28.06 250 SER A N 1
ATOM 1986 C CA . SER A 1 250 ? 26.796 34.646 31.264 1.00 28.06 250 SER A CA 1
ATOM 1987 C C . SER A 1 250 ? 26.928 34.259 32.738 1.00 28.06 250 SER A C 1
ATOM 1989 O O . SER A 1 250 ? 27.559 34.983 33.511 1.00 28.06 250 SER A O 1
ATOM 1991 N N . GLN A 1 251 ? 26.414 33.091 33.107 1.00 31.12 251 GLN A N 1
ATOM 1992 C CA . GLN A 1 251 ? 27.014 32.281 34.160 1.00 31.12 251 GLN A CA 1
ATOM 1993 C C . GLN A 1 251 ? 27.368 30.932 33.546 1.00 31.12 251 GLN A C 1
ATOM 1995 O O . GLN A 1 251 ? 26.522 30.224 33.011 1.00 31.12 251 GLN A O 1
ATOM 2000 N N . SER A 1 252 ? 28.666 30.662 33.541 1.00 34.00 252 SER A N 1
ATOM 2001 C CA . SER A 1 252 ? 29.304 29.440 33.083 1.00 34.00 252 SER A CA 1
ATOM 2002 C C . SER A 1 252 ? 28.952 28.273 34.002 1.00 34.00 252 SER A C 1
ATOM 2004 O O . SER A 1 252 ? 29.263 28.314 35.192 1.00 34.00 252 SER A O 1
ATOM 2006 N N . SER A 1 253 ? 28.399 27.211 33.430 1.00 32.06 253 SER A N 1
ATOM 2007 C CA . SER A 1 253 ? 28.510 25.857 33.964 1.00 32.06 253 SER A CA 1
ATOM 2008 C C . SER A 1 253 ? 28.708 24.922 32.779 1.00 32.06 253 SER A C 1
ATOM 2010 O O . SER A 1 253 ? 27.818 24.742 31.951 1.00 32.06 253 SER A O 1
ATOM 2012 N N . ASP A 1 254 ? 29.934 24.427 32.681 1.00 40.16 254 ASP A N 1
ATOM 2013 C CA . ASP A 1 254 ? 30.422 23.496 31.677 1.00 40.16 254 ASP A CA 1
ATOM 2014 C C . ASP A 1 254 ? 29.799 22.120 31.958 1.00 40.16 254 ASP A C 1
ATOM 2016 O O . ASP A 1 254 ? 30.083 21.487 32.977 1.00 40.16 254 ASP A O 1
ATOM 2020 N N . THR A 1 255 ? 28.850 21.691 31.129 1.00 34.09 255 THR A N 1
ATOM 2021 C CA . THR A 1 255 ? 28.360 20.304 31.084 1.00 34.09 255 THR A CA 1
ATOM 2022 C C . THR A 1 255 ? 27.758 20.069 29.695 1.00 34.09 255 THR A C 1
ATOM 2024 O O . THR A 1 255 ? 26.940 20.887 29.266 1.00 34.09 255 THR A O 1
ATOM 2027 N N . PRO A 1 256 ? 28.137 19.012 28.951 1.00 33.41 256 PRO A N 1
ATOM 2028 C CA . PRO A 1 256 ? 27.598 18.775 27.618 1.00 33.41 256 PRO A CA 1
ATOM 2029 C C . PRO A 1 256 ? 26.122 18.397 27.748 1.00 33.41 256 PRO A C 1
ATOM 2031 O O . PRO A 1 256 ? 25.795 17.301 28.197 1.00 33.41 256 PRO A O 1
ATOM 2034 N N . LEU A 1 257 ? 25.225 19.316 27.394 1.00 33.91 257 LEU A N 1
ATOM 2035 C CA . LEU A 1 257 ? 23.824 18.983 27.190 1.00 33.91 257 LEU A CA 1
ATOM 2036 C C . LEU A 1 257 ? 23.715 18.358 25.805 1.00 33.91 257 LEU A C 1
ATOM 2038 O O . LEU A 1 257 ? 23.791 19.050 24.788 1.00 33.91 257 LEU A O 1
ATOM 2042 N N . GLU A 1 258 ? 23.577 17.034 25.791 1.00 38.97 258 GLU A N 1
ATOM 2043 C CA . GLU A 1 258 ? 23.004 16.334 24.653 1.00 38.97 258 GLU A CA 1
ATOM 2044 C C . GLU A 1 258 ? 21.703 17.043 24.274 1.00 38.97 258 GLU A C 1
ATOM 2046 O O . GLU A 1 258 ? 20.789 17.208 25.086 1.00 38.97 258 GLU A O 1
ATOM 2051 N N . VAL A 1 259 ? 21.655 17.531 23.037 1.00 38.91 259 VAL A N 1
ATOM 2052 C CA . VAL A 1 259 ? 20.428 18.023 22.424 1.00 38.91 259 VAL A CA 1
ATOM 2053 C C . VAL A 1 259 ? 19.574 16.789 22.147 1.00 38.91 259 VAL A C 1
ATOM 2055 O O . VAL A 1 259 ? 19.600 16.227 21.056 1.00 38.91 259 VAL A O 1
ATOM 2058 N N . GLU A 1 260 ? 18.864 16.339 23.177 1.00 33.09 260 GLU A N 1
ATOM 2059 C CA . GLU A 1 260 ? 17.755 15.401 23.059 1.00 33.09 260 GLU A CA 1
ATOM 2060 C C . GLU A 1 260 ? 16.716 16.024 22.107 1.00 33.09 260 GLU A C 1
ATOM 2062 O O . GLU A 1 260 ? 16.227 17.132 22.370 1.00 33.09 260 GLU A O 1
ATOM 2067 N N . PRO A 1 261 ? 16.379 15.378 20.977 1.00 40.69 261 PRO A N 1
ATOM 2068 C CA . PRO A 1 261 ? 15.282 15.837 20.145 1.00 40.69 261 PRO A CA 1
ATOM 2069 C C . PRO A 1 261 ? 13.998 15.718 20.966 1.00 40.69 261 PRO A C 1
ATOM 2071 O O . PRO A 1 261 ? 13.642 14.634 21.424 1.00 40.69 261 PRO A O 1
ATOM 2074 N N . SER A 1 262 ? 13.292 16.831 21.166 1.00 35.25 262 SER A N 1
ATOM 2075 C CA . SER A 1 262 ? 11.997 16.816 21.842 1.00 35.25 262 SER A CA 1
ATOM 2076 C C . SER A 1 262 ? 11.081 15.785 21.164 1.00 35.25 262 SER A C 1
ATOM 2078 O O . SER A 1 262 ? 10.859 15.876 19.951 1.00 35.25 262 SER A O 1
ATOM 2080 N N . PRO A 1 263 ? 10.542 14.785 21.889 1.00 47.72 263 PRO A N 1
ATOM 2081 C CA . PRO A 1 263 ? 9.622 13.842 21.286 1.00 47.72 263 PRO A CA 1
ATOM 2082 C C . PRO A 1 263 ? 8.353 14.619 20.956 1.00 47.72 263 PRO A C 1
ATOM 2084 O O . PRO A 1 263 ? 7.603 15.031 21.842 1.00 47.72 263 PRO A O 1
ATOM 2087 N N . SER A 1 264 ? 8.131 14.857 19.665 1.00 55.72 264 SER A N 1
ATOM 2088 C CA . SER A 1 264 ? 6.850 15.304 19.132 1.00 55.72 264 SER A CA 1
ATOM 2089 C C . SER A 1 264 ? 5.765 14.387 19.703 1.00 55.72 264 SER A C 1
ATOM 2091 O O . SER A 1 264 ? 5.711 13.198 19.394 1.00 55.72 264 SER A O 1
ATOM 2093 N N . HIS A 1 265 ? 4.975 14.915 20.634 1.00 68.75 265 HIS A N 1
ATOM 2094 C CA . HIS A 1 265 ? 4.116 14.113 21.491 1.00 68.75 265 HIS A CA 1
ATOM 2095 C C . HIS A 1 265 ? 2.828 13.761 20.740 1.00 68.75 265 HIS A C 1
ATOM 2097 O O . HIS A 1 265 ? 1.904 14.566 20.669 1.00 68.75 265 HIS A O 1
ATOM 2103 N N . ASN A 1 266 ? 2.765 12.555 20.173 1.00 84.62 266 ASN A N 1
ATOM 2104 C CA . ASN A 1 266 ? 1.538 11.957 19.641 1.00 84.62 266 ASN A CA 1
ATOM 2105 C C . ASN A 1 266 ? 1.075 10.805 20.564 1.00 84.62 266 ASN A C 1
ATOM 2107 O O . ASN A 1 266 ? 1.221 9.631 20.209 1.00 84.62 266 ASN A O 1
ATOM 2111 N N . PRO A 1 267 ? 0.562 11.113 21.775 1.00 88.88 267 PRO A N 1
ATOM 2112 C CA . PRO A 1 267 ? 0.205 10.100 22.769 1.00 88.88 267 PRO A CA 1
ATOM 2113 C C . PRO A 1 267 ? -0.984 9.246 22.326 1.00 88.88 267 PRO A C 1
ATOM 2115 O O . PRO A 1 267 ? -1.047 8.063 22.641 1.00 88.88 267 PRO A O 1
ATOM 2118 N N . GLU A 1 268 ? -1.925 9.816 21.568 1.00 91.19 268 GLU A N 1
ATOM 2119 C CA . GLU A 1 268 ? -3.062 9.059 21.040 1.00 91.19 268 GLU A CA 1
ATOM 2120 C C . GLU A 1 268 ? -2.620 8.038 19.990 1.00 91.19 268 GLU A C 1
ATOM 2122 O O . GLU A 1 268 ? -3.093 6.902 19.995 1.00 91.19 268 GLU A O 1
ATOM 2127 N N . GLY A 1 269 ? -1.691 8.419 19.106 1.00 90.56 269 GLY A N 1
ATOM 2128 C CA . GLY A 1 269 ? -1.115 7.522 18.108 1.00 90.56 269 GLY A CA 1
ATOM 2129 C C . GLY A 1 269 ? -0.323 6.370 18.728 1.00 90.56 269 GLY A C 1
ATOM 2130 O O . GLY A 1 269 ? -0.250 5.297 18.130 1.00 90.56 269 GLY A O 1
ATOM 2131 N N . GLN A 1 270 ? 0.216 6.546 19.940 1.00 93.81 270 GLN A N 1
ATOM 2132 C CA . GLN A 1 270 ? 0.964 5.498 20.640 1.00 93.81 270 GLN A CA 1
ATOM 2133 C C . GLN A 1 270 ? 0.115 4.246 20.914 1.00 93.81 270 GLN A C 1
ATOM 2135 O O . GLN A 1 270 ? 0.642 3.131 20.924 1.00 93.81 270 GLN A O 1
ATOM 2140 N N . GLN A 1 271 ? -1.209 4.403 21.009 1.00 93.88 271 GLN A N 1
ATOM 2141 C CA . GLN A 1 271 ? -2.142 3.287 21.168 1.00 93.88 271 GLN A CA 1
ATOM 2142 C C . GLN A 1 271 ? -2.085 2.291 20.002 1.00 93.88 271 GLN A C 1
ATOM 2144 O O . GLN A 1 271 ? -2.394 1.115 20.192 1.00 93.88 271 GLN A O 1
ATOM 2149 N N . TYR A 1 272 ? -1.678 2.719 18.798 1.00 95.38 272 TYR A N 1
ATOM 2150 C CA . TYR A 1 272 ? -1.506 1.792 17.679 1.00 95.38 272 TYR A CA 1
ATOM 2151 C C . TYR A 1 272 ? -0.392 0.784 17.953 1.00 95.38 272 TYR A C 1
ATOM 2153 O O . TYR A 1 272 ? -0.611 -0.412 17.762 1.00 95.38 272 TYR A O 1
ATOM 2161 N N . THR A 1 273 ? 0.749 1.250 18.467 1.00 95.12 273 THR A N 1
ATOM 2162 C CA . THR A 1 273 ? 1.882 0.397 18.844 1.00 95.12 273 THR A CA 1
ATOM 2163 C C . THR A 1 273 ? 1.502 -0.533 19.993 1.00 95.12 273 THR A C 1
ATOM 2165 O O . THR A 1 273 ? 1.710 -1.739 19.902 1.00 95.12 273 THR A O 1
ATOM 2168 N N . GLU A 1 274 ? 0.890 0.006 21.050 1.00 94.56 274 GLU A N 1
ATOM 2169 C CA . GLU A 1 274 ? 0.497 -0.762 22.242 1.00 94.56 274 GLU A CA 1
ATOM 2170 C C . GLU A 1 274 ? -0.521 -1.865 21.923 1.00 94.56 274 GLU A C 1
ATOM 2172 O O . GLU A 1 274 ? -0.442 -2.970 22.457 1.00 94.56 274 GLU A O 1
ATOM 2177 N N . ALA A 1 275 ? -1.465 -1.590 21.019 1.00 92.69 275 ALA A N 1
ATOM 2178 C CA . ALA A 1 275 ? -2.460 -2.567 20.587 1.00 92.69 275 ALA A CA 1
ATOM 2179 C C . ALA A 1 275 ? -1.945 -3.541 19.508 1.00 92.69 275 ALA A C 1
ATOM 2181 O O . ALA A 1 275 ? -2.667 -4.477 19.146 1.00 92.69 275 ALA A O 1
ATOM 2182 N N . GLY A 1 276 ? -0.742 -3.319 18.964 1.00 94.88 276 GLY A N 1
ATOM 2183 C CA . GLY A 1 276 ? -0.217 -4.051 17.809 1.00 94.88 276 GLY A CA 1
ATOM 2184 C C . GLY A 1 276 ? -1.040 -3.822 16.538 1.00 94.88 276 GLY A C 1
ATOM 2185 O O . GLY A 1 276 ? -1.209 -4.728 15.729 1.00 94.88 276 GLY A O 1
ATOM 2186 N N . THR A 1 277 ? -1.622 -2.636 16.366 1.00 95.62 277 THR A N 1
ATOM 2187 C CA . THR A 1 277 ? -2.514 -2.351 15.235 1.00 95.62 277 THR A CA 1
ATOM 2188 C C . THR A 1 277 ? -1.774 -2.499 13.908 1.00 95.62 277 THR A C 1
ATOM 2190 O O . THR A 1 277 ? -0.627 -2.080 13.758 1.00 95.62 277 THR A O 1
ATOM 2193 N N . TYR A 1 278 ? -2.452 -3.077 12.921 1.00 96.81 278 TYR A N 1
ATOM 2194 C CA . TYR A 1 278 ? -1.953 -3.194 11.560 1.00 96.81 278 TYR A CA 1
ATOM 2195 C C . TYR A 1 278 ? -3.082 -2.951 10.558 1.00 96.81 278 TYR A C 1
ATOM 2197 O O . TYR A 1 278 ? -4.268 -3.056 10.885 1.00 96.81 278 TYR A O 1
ATOM 2205 N N . ILE A 1 279 ? -2.705 -2.644 9.323 1.00 96.12 279 ILE A N 1
ATOM 2206 C CA . ILE A 1 279 ? -3.613 -2.478 8.195 1.00 96.12 279 ILE A CA 1
ATOM 2207 C C . ILE A 1 279 ? -3.291 -3.502 7.112 1.00 96.12 279 ILE A C 1
ATOM 2209 O O . ILE A 1 279 ? -2.130 -3.724 6.785 1.00 96.12 279 ILE A O 1
ATOM 2213 N N . VAL A 1 280 ? -4.326 -4.121 6.543 1.00 95.38 280 VAL A N 1
ATOM 2214 C CA . VAL A 1 280 ? -4.188 -4.953 5.343 1.00 95.38 280 VAL A CA 1
ATOM 2215 C C . VAL A 1 280 ? -4.514 -4.097 4.129 1.00 95.38 280 VAL A C 1
ATOM 2217 O O . VAL A 1 280 ? -5.625 -3.578 4.026 1.00 95.38 280 VAL A O 1
ATOM 2220 N N . LEU A 1 281 ? -3.560 -3.964 3.211 1.00 95.62 281 LEU A N 1
ATOM 2221 C CA . LEU A 1 281 ? -3.706 -3.177 1.987 1.00 95.62 281 LEU A CA 1
ATOM 2222 C C . LEU A 1 281 ? -3.267 -3.996 0.771 1.00 95.62 281 LEU A C 1
ATOM 2224 O O . LEU A 1 281 ? -2.354 -4.815 0.852 1.00 95.62 281 LEU A O 1
ATOM 2228 N N . GLU A 1 282 ? -3.911 -3.744 -0.365 1.00 95.44 282 GLU A N 1
ATOM 2229 C CA . GLU A 1 282 ? -3.511 -4.240 -1.680 1.00 95.44 282 GLU A CA 1
ATOM 2230 C C . GLU A 1 282 ? -3.310 -3.048 -2.620 1.00 95.44 282 GLU A C 1
ATOM 2232 O O . GLU A 1 282 ? -4.171 -2.173 -2.716 1.00 95.44 282 GLU A O 1
ATOM 2237 N N . ILE A 1 283 ? -2.175 -3.023 -3.318 1.00 95.81 283 ILE A N 1
ATOM 2238 C CA . ILE A 1 283 ? -1.883 -2.070 -4.389 1.00 95.81 283 ILE A CA 1
ATOM 2239 C C . ILE A 1 283 ? -1.697 -2.875 -5.667 1.00 95.81 283 ILE A C 1
ATOM 2241 O O . ILE A 1 283 ? -0.851 -3.768 -5.734 1.00 95.81 283 ILE A O 1
ATOM 2245 N N . GLN A 1 284 ? -2.488 -2.548 -6.685 1.00 95.75 284 GLN A N 1
ATOM 2246 C CA . GLN A 1 284 ? -2.481 -3.235 -7.968 1.00 95.75 284 GLN A CA 1
ATOM 2247 C C . GLN A 1 284 ? -2.330 -2.240 -9.119 1.00 95.75 284 GLN A C 1
ATOM 2249 O O . GLN A 1 284 ? -2.970 -1.192 -9.153 1.00 95.75 284 GLN A O 1
ATOM 2254 N N . LEU A 1 285 ? -1.494 -2.610 -10.082 1.00 96.06 285 LEU A N 1
ATOM 2255 C CA . LEU A 1 285 ? -1.224 -1.883 -11.309 1.00 96.06 285 LEU A CA 1
ATOM 2256 C C . LEU A 1 285 ? -1.750 -2.685 -12.498 1.00 96.06 285 LEU A C 1
ATOM 2258 O O . LEU A 1 285 ? -1.525 -3.891 -12.601 1.00 96.06 285 LEU A O 1
ATOM 2262 N N . ASP A 1 286 ? -2.392 -2.008 -13.446 1.00 94.94 286 ASP A N 1
ATOM 2263 C CA . ASP A 1 286 ? -2.785 -2.630 -14.716 1.00 94.94 286 ASP A CA 1
ATOM 2264 C C . ASP A 1 286 ? -1.547 -3.067 -15.530 1.00 94.94 286 ASP A C 1
ATOM 2266 O O . ASP A 1 286 ? -1.457 -4.179 -16.073 1.00 94.94 286 ASP A O 1
ATOM 2270 N N . ARG A 1 287 ? -0.515 -2.215 -15.523 1.00 94.19 287 ARG A N 1
ATOM 2271 C CA . ARG A 1 287 ? 0.789 -2.442 -16.158 1.00 94.19 287 ARG A CA 1
ATOM 2272 C C . ARG A 1 287 ? 1.891 -2.413 -15.105 1.00 94.19 287 ARG A C 1
ATOM 2274 O O . ARG A 1 287 ? 1.877 -1.561 -14.226 1.00 94.19 287 ARG A O 1
ATOM 2281 N N . ALA A 1 288 ? 2.845 -3.338 -15.202 1.00 95.81 288 ALA A N 1
ATOM 2282 C CA . ALA A 1 288 ? 3.984 -3.368 -14.287 1.00 95.81 288 ALA A CA 1
ATOM 2283 C C . ALA A 1 288 ? 4.805 -2.081 -14.442 1.00 95.81 288 ALA A C 1
ATOM 2285 O O . ALA A 1 288 ? 5.008 -1.639 -15.577 1.00 95.81 288 ALA A O 1
ATOM 2286 N N . LEU A 1 289 ? 5.306 -1.514 -13.335 1.00 95.69 289 LEU A N 1
ATOM 2287 C CA . LEU A 1 289 ? 6.195 -0.346 -13.407 1.00 95.69 289 LEU A CA 1
ATOM 2288 C C . LEU A 1 289 ? 7.431 -0.688 -14.231 1.00 95.69 289 LEU A C 1
ATOM 2290 O O . LEU A 1 289 ? 7.852 0.087 -15.081 1.00 95.69 289 LEU A O 1
ATOM 2294 N N . VAL A 1 290 ? 7.992 -1.874 -13.998 1.00 95.56 290 VAL A N 1
ATOM 2295 C CA . VAL A 1 290 ? 9.103 -2.405 -14.781 1.00 95.56 290 VAL A CA 1
ATOM 2296 C C . VAL A 1 290 ? 8.578 -3.535 -15.665 1.00 95.56 290 VAL A C 1
ATOM 2298 O O . VAL A 1 290 ? 8.204 -4.594 -15.153 1.00 95.56 290 VAL A O 1
ATOM 2301 N N . PRO A 1 291 ? 8.530 -3.349 -16.996 1.00 92.06 291 PRO A N 1
ATOM 2302 C CA . PRO A 1 291 ? 8.112 -4.401 -17.911 1.00 92.06 291 PRO A CA 1
ATOM 2303 C C . PRO A 1 291 ? 9.022 -5.628 -17.817 1.00 92.06 291 PRO A C 1
ATOM 2305 O O . PRO A 1 291 ? 10.243 -5.520 -17.674 1.00 92.06 291 PRO A O 1
ATOM 2308 N N . LYS A 1 292 ? 8.429 -6.818 -17.934 1.00 90.38 292 LYS A N 1
ATOM 2309 C CA . LYS A 1 292 ? 9.196 -8.058 -18.069 1.00 90.38 292 LYS A CA 1
ATOM 2310 C C . LYS A 1 292 ? 9.837 -8.086 -19.459 1.00 90.38 292 LYS A C 1
ATOM 2312 O O . LYS A 1 292 ? 9.151 -7.850 -20.449 1.00 90.38 292 LYS A O 1
ATOM 2317 N N . ARG A 1 293 ? 11.141 -8.366 -19.525 1.00 88.56 293 ARG A N 1
ATOM 2318 C CA . ARG A 1 293 ? 11.851 -8.535 -20.804 1.00 88.56 293 ARG A CA 1
ATOM 2319 C C . ARG A 1 293 ? 11.360 -9.780 -21.529 1.00 88.56 293 ARG A C 1
ATOM 2321 O O . ARG A 1 293 ? 10.997 -10.767 -20.883 1.00 88.56 293 ARG A O 1
ATOM 2328 N N . MET A 1 294 ? 11.403 -9.735 -22.855 1.00 88.69 294 MET A N 1
ATOM 2329 C CA . MET A 1 294 ? 11.001 -10.866 -23.682 1.00 88.69 294 MET A CA 1
ATOM 2330 C C . MET A 1 294 ? 12.007 -12.025 -23.545 1.00 88.69 294 MET A C 1
ATOM 2332 O O . MET A 1 294 ? 13.214 -11.773 -23.425 1.00 88.69 294 MET A O 1
ATOM 2336 N N . PRO A 1 295 ? 11.559 -13.296 -23.545 1.00 86.69 295 PRO A N 1
ATOM 2337 C CA . PRO A 1 295 ? 12.451 -14.454 -23.455 1.00 86.69 295 PRO A CA 1
ATOM 2338 C C . PRO A 1 295 ? 13.540 -14.476 -24.534 1.00 86.69 295 PRO A C 1
ATOM 2340 O O . PRO A 1 295 ? 14.665 -14.885 -24.260 1.00 86.69 295 PRO A O 1
ATOM 2343 N N . GLU A 1 296 ? 13.238 -13.991 -25.737 1.00 90.00 296 GLU A N 1
ATOM 2344 C CA . GLU A 1 296 ? 14.161 -13.938 -26.872 1.00 90.00 296 GLU A CA 1
ATOM 2345 C C . GLU A 1 296 ? 15.314 -12.959 -26.616 1.00 90.00 296 GLU A C 1
ATOM 2347 O O . GLU A 1 296 ? 16.479 -13.267 -26.878 1.00 90.00 296 GLU A O 1
ATOM 2352 N N . GLU A 1 297 ? 15.005 -11.792 -26.045 1.00 88.25 297 GLU A N 1
ATOM 2353 C CA . GLU A 1 297 ? 16.007 -10.797 -25.652 1.00 88.25 297 GLU A CA 1
ATOM 2354 C C . GLU A 1 297 ? 16.916 -11.340 -24.545 1.00 88.25 297 GLU A C 1
ATOM 2356 O O . GLU A 1 297 ? 18.135 -11.143 -24.574 1.00 88.25 297 GLU A O 1
ATOM 2361 N N . LEU A 1 298 ? 16.330 -12.062 -23.583 1.00 87.88 298 LEU A N 1
ATOM 2362 C CA . LEU A 1 298 ? 17.075 -12.723 -22.516 1.00 87.88 298 LEU A CA 1
ATOM 2363 C C . LEU A 1 298 ? 17.986 -13.820 -23.077 1.00 87.88 298 LEU A C 1
ATOM 2365 O O . LEU A 1 298 ? 19.172 -13.838 -22.756 1.00 87.88 298 LEU A O 1
ATOM 2369 N N . ALA A 1 299 ? 17.476 -14.684 -23.957 1.00 88.88 299 ALA A N 1
ATOM 2370 C CA . ALA A 1 299 ? 18.249 -15.738 -24.609 1.00 88.88 299 ALA A CA 1
ATOM 2371 C C . ALA A 1 299 ? 19.430 -15.180 -25.413 1.00 88.88 299 ALA A C 1
ATOM 2373 O O . ALA A 1 299 ? 20.535 -15.722 -25.337 1.00 88.88 299 ALA A O 1
ATOM 2374 N N . LYS A 1 300 ? 19.232 -14.068 -26.134 1.00 91.06 300 LYS A N 1
ATOM 2375 C CA . LYS A 1 300 ? 20.310 -13.391 -26.863 1.00 91.06 300 LYS A CA 1
ATOM 2376 C C . LYS A 1 300 ? 21.421 -12.923 -25.920 1.00 91.06 300 LYS A C 1
ATOM 2378 O O . LYS A 1 300 ? 22.582 -13.250 -26.152 1.00 91.06 300 LYS A O 1
ATOM 2383 N N . ARG A 1 301 ? 21.079 -12.237 -24.826 1.00 88.88 301 ARG A N 1
ATOM 2384 C CA . ARG A 1 301 ? 22.075 -11.792 -23.835 1.00 88.88 301 ARG A CA 1
ATOM 2385 C C . ARG A 1 301 ? 22.776 -12.943 -23.132 1.00 88.88 301 ARG A C 1
ATOM 2387 O O . ARG A 1 301 ? 23.982 -12.890 -22.931 1.00 88.88 301 ARG A O 1
ATOM 2394 N N . VAL A 1 302 ? 22.038 -13.986 -22.757 1.00 91.38 302 VAL A N 1
ATOM 2395 C CA . VAL A 1 302 ? 22.632 -15.178 -22.142 1.00 91.38 302 VAL A CA 1
ATOM 2396 C C . VAL A 1 302 ? 23.639 -15.811 -23.101 1.00 91.38 302 VAL A C 1
ATOM 2398 O O . VAL A 1 302 ? 24.749 -16.125 -22.687 1.00 91.38 302 VAL A O 1
ATOM 2401 N N . LYS A 1 303 ? 23.306 -15.917 -24.393 1.00 88.38 303 LYS A N 1
ATOM 2402 C CA . LYS A 1 303 ? 24.231 -16.408 -25.421 1.00 88.38 303 LYS A CA 1
ATOM 2403 C C . LYS A 1 303 ? 25.493 -15.545 -25.544 1.00 88.38 303 LYS A C 1
ATOM 2405 O O . LYS A 1 303 ? 26.564 -16.106 -25.727 1.00 88.38 303 LYS A O 1
ATOM 2410 N N . GLU A 1 304 ? 25.377 -14.222 -25.440 1.00 91.12 304 GLU A N 1
ATOM 2411 C CA . GLU A 1 304 ? 26.520 -13.292 -25.473 1.00 91.12 304 GLU A CA 1
ATOM 2412 C C . GLU A 1 304 ? 27.421 -13.406 -24.229 1.00 91.12 304 GLU A C 1
ATOM 2414 O O . GLU A 1 304 ? 28.628 -13.210 -24.332 1.00 91.12 304 GLU A O 1
ATOM 2419 N N . MET A 1 305 ? 26.859 -13.746 -23.064 1.00 91.06 305 MET A N 1
ATOM 2420 C CA . MET A 1 305 ? 27.620 -13.922 -21.817 1.00 91.06 305 MET A CA 1
ATOM 2421 C C . MET A 1 305 ? 28.296 -15.293 -21.693 1.00 91.06 305 MET A C 1
ATOM 2423 O O . MET A 1 305 ? 29.224 -15.447 -20.900 1.00 91.06 305 MET A O 1
ATOM 2427 N N . ILE A 1 306 ? 27.828 -16.303 -22.431 1.00 90.19 306 ILE A N 1
ATOM 2428 C CA . ILE A 1 306 ? 28.431 -17.637 -22.412 1.00 90.19 306 ILE A CA 1
ATOM 2429 C C . ILE A 1 306 ? 29.682 -17.614 -23.304 1.00 90.19 306 ILE A C 1
ATOM 2431 O O . ILE A 1 306 ? 29.550 -17.431 -24.517 1.00 90.19 306 ILE A O 1
ATOM 2435 N N . PRO A 1 307 ? 30.894 -17.833 -22.754 1.00 86.31 307 PRO A N 1
ATOM 2436 C CA . PRO A 1 307 ? 32.096 -17.901 -23.573 1.00 86.31 307 PRO A CA 1
ATOM 2437 C C . PRO A 1 307 ? 31.979 -19.041 -24.599 1.00 86.31 307 PRO A C 1
ATOM 2439 O O . PRO A 1 307 ? 31.373 -20.081 -24.304 1.00 86.31 307 PRO A O 1
ATOM 2442 N N . PRO A 1 308 ? 32.549 -18.880 -25.809 1.00 83.00 308 PRO A N 1
ATOM 2443 C CA . PRO A 1 308 ? 32.522 -19.933 -26.813 1.00 83.00 308 PRO A CA 1
ATOM 2444 C C . PRO A 1 308 ? 33.152 -21.200 -26.232 1.00 83.00 308 PRO A C 1
ATOM 2446 O O . PRO A 1 308 ? 34.219 -21.148 -25.617 1.00 83.00 308 PRO A O 1
ATOM 2449 N N . ARG A 1 309 ? 32.479 -22.347 -26.404 1.00 82.44 309 ARG A N 1
ATOM 2450 C CA . ARG A 1 309 ? 33.011 -23.623 -25.908 1.00 82.44 309 ARG A CA 1
ATOM 2451 C C . ARG A 1 309 ? 34.394 -23.849 -26.525 1.00 82.44 309 ARG A C 1
ATOM 2453 O O . ARG A 1 309 ? 34.512 -23.708 -27.746 1.00 82.44 309 ARG A O 1
ATOM 2460 N N . PRO A 1 310 ? 35.410 -24.223 -25.724 1.00 83.56 310 PRO A N 1
ATOM 2461 C CA . PRO A 1 310 ? 36.704 -24.602 -26.262 1.00 83.56 310 PRO A CA 1
ATOM 2462 C C . PRO A 1 310 ? 36.511 -25.665 -27.344 1.00 83.56 310 PRO A C 1
ATOM 2464 O O . PRO A 1 310 ? 35.669 -26.557 -27.165 1.00 83.56 310 PRO A O 1
ATOM 2467 N N . PRO A 1 311 ? 37.249 -25.587 -28.464 1.00 79.62 311 PRO A N 1
ATOM 2468 C CA . PRO A 1 311 ? 37.189 -26.629 -29.470 1.00 79.62 311 PRO A CA 1
ATOM 2469 C C . PRO A 1 311 ? 37.505 -27.954 -28.784 1.00 79.62 311 PRO A C 1
ATOM 2471 O O . PRO A 1 311 ? 38.534 -28.090 -28.118 1.00 79.62 311 PRO A O 1
ATOM 2474 N N . LEU A 1 312 ? 36.591 -28.917 -28.912 1.00 73.31 312 LEU A N 1
ATOM 2475 C CA . LEU A 1 312 ? 36.834 -30.265 -28.425 1.00 73.31 312 LEU A CA 1
ATOM 2476 C C . LEU A 1 312 ? 38.132 -30.734 -29.071 1.00 73.31 312 LEU A C 1
ATOM 2478 O O . LEU A 1 312 ? 38.243 -30.746 -30.301 1.00 73.31 312 LEU A O 1
ATOM 2482 N N . THR A 1 313 ? 39.123 -31.083 -28.250 1.00 68.62 313 THR A N 1
ATOM 2483 C CA . THR A 1 313 ? 40.337 -31.700 -28.764 1.00 68.62 313 THR A CA 1
ATOM 2484 C C . THR A 1 313 ? 39.889 -32.942 -29.519 1.00 68.62 313 THR A C 1
ATOM 2486 O O . THR A 1 313 ? 39.308 -33.868 -28.948 1.00 68.62 313 THR A O 1
ATOM 2489 N N . ARG A 1 314 ? 40.085 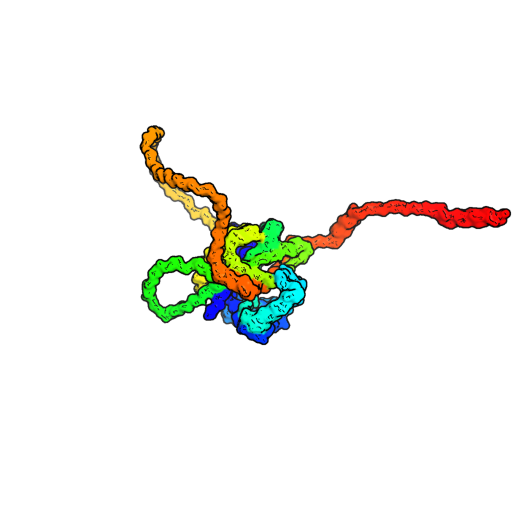-32.951 -30.843 1.00 63.28 314 ARG A N 1
ATOM 2490 C CA . ARG A 1 314 ? 39.925 -34.179 -31.613 1.00 63.28 314 ARG A CA 1
ATOM 2491 C C . ARG A 1 314 ? 40.942 -35.142 -31.023 1.00 63.28 314 ARG A C 1
ATOM 2493 O O . ARG A 1 314 ? 42.132 -35.018 -31.290 1.00 63.28 314 ARG A O 1
ATOM 2500 N N . ARG A 1 315 ? 40.494 -36.090 -30.197 1.00 61.41 315 ARG A N 1
ATOM 2501 C CA . ARG A 1 315 ? 41.271 -37.292 -29.904 1.00 61.41 315 ARG A CA 1
ATOM 2502 C C . ARG A 1 315 ? 41.397 -38.039 -31.230 1.00 61.41 315 ARG A C 1
ATOM 2504 O O . ARG A 1 315 ? 40.632 -38.948 -31.520 1.00 61.41 315 ARG A O 1
ATOM 2511 N N . THR A 1 316 ? 42.390 -37.679 -32.033 1.00 58.09 316 THR A N 1
ATOM 2512 C CA . THR A 1 316 ? 42.851 -38.442 -33.203 1.00 58.09 316 THR A CA 1
ATOM 2513 C C . THR A 1 316 ? 43.536 -39.759 -32.806 1.00 58.09 316 THR A C 1
ATOM 2515 O O . THR A 1 316 ? 44.199 -40.387 -33.617 1.00 58.09 316 THR A O 1
ATOM 2518 N N . GLY A 1 317 ? 43.349 -40.225 -31.566 1.00 60.59 317 GLY A N 1
ATOM 2519 C CA . GLY A 1 317 ? 43.742 -41.554 -31.094 1.00 60.59 317 GLY A CA 1
ATOM 2520 C C . GLY A 1 317 ? 42.591 -42.567 -31.048 1.00 60.59 317 GLY A C 1
ATOM 2521 O O . GLY A 1 317 ? 42.736 -43.592 -30.394 1.00 60.59 317 GLY A O 1
ATOM 2522 N N . GLY A 1 318 ? 41.441 -42.275 -31.663 1.00 73.06 318 GLY A N 1
ATOM 2523 C CA . GLY A 1 318 ? 40.307 -43.199 -31.773 1.00 73.06 318 GLY A CA 1
ATOM 2524 C C . GLY A 1 318 ? 40.339 -44.001 -33.076 1.00 73.06 318 GLY A C 1
ATOM 2525 O O . GLY A 1 318 ? 40.711 -43.460 -34.114 1.00 73.06 318 GLY A O 1
ATOM 2526 N N . ALA A 1 319 ? 39.949 -45.278 -32.999 1.00 69.44 319 ALA A N 1
ATOM 2527 C CA . ALA A 1 319 ? 39.911 -46.298 -34.061 1.00 69.44 319 ALA A CA 1
ATOM 2528 C C . ALA A 1 319 ? 41.244 -46.570 -34.786 1.00 69.44 319 ALA A C 1
ATOM 2530 O O . ALA A 1 319 ? 41.740 -47.688 -34.737 1.00 69.44 319 ALA A O 1
ATOM 2531 N N . GLN A 1 320 ? 41.874 -45.572 -35.402 1.00 71.56 320 GLN A N 1
ATOM 2532 C CA . GLN A 1 320 ? 43.085 -45.748 -36.208 1.00 71.56 320 GLN A CA 1
ATOM 2533 C C . GLN A 1 320 ? 44.304 -46.179 -35.376 1.00 71.56 320 GLN A C 1
ATOM 2535 O O . GLN A 1 320 ? 45.059 -47.050 -35.800 1.00 71.56 320 GLN A O 1
ATOM 2540 N N . LYS A 1 321 ? 44.457 -45.644 -34.155 1.00 75.31 321 LYS A N 1
ATOM 2541 C CA . LYS A 1 321 ? 45.484 -46.103 -33.204 1.00 75.31 321 LYS A CA 1
ATOM 2542 C C . LYS A 1 321 ? 45.215 -47.534 -32.719 1.00 75.31 321 LYS A C 1
ATOM 2544 O O . LYS A 1 321 ? 46.129 -48.343 -32.698 1.00 75.31 321 LYS A O 1
ATOM 2549 N N . ALA A 1 322 ? 43.953 -47.866 -32.431 1.00 74.75 322 ALA A N 1
ATOM 2550 C CA . ALA A 1 322 ? 43.558 -49.212 -32.006 1.00 74.75 322 ALA A CA 1
ATOM 2551 C C . ALA A 1 322 ? 43.793 -50.272 -33.103 1.00 74.75 322 ALA A C 1
ATOM 2553 O O . ALA A 1 322 ? 44.239 -51.376 -32.809 1.00 74.75 322 ALA A O 1
ATOM 2554 N N . VAL A 1 323 ? 43.554 -49.922 -34.372 1.00 78.69 323 VAL A N 1
ATOM 2555 C CA . VAL A 1 323 ? 43.856 -50.783 -35.530 1.00 78.69 323 VAL A CA 1
ATOM 2556 C C . VAL A 1 323 ? 45.367 -50.949 -35.724 1.00 78.69 323 VAL A C 1
ATOM 2558 O O . VAL A 1 323 ? 45.828 -52.046 -36.031 1.00 78.69 323 VAL A O 1
ATOM 2561 N N . SER A 1 324 ? 46.152 -49.885 -35.528 1.00 77.44 324 SER A N 1
ATOM 2562 C CA . SER A 1 324 ? 47.618 -49.958 -35.588 1.00 77.44 324 SER A CA 1
ATOM 2563 C C . SER A 1 324 ? 48.194 -50.858 -34.491 1.00 77.44 324 SER A C 1
ATOM 2565 O O . SER A 1 324 ? 49.063 -51.678 -34.777 1.00 77.44 324 SER A O 1
ATOM 2567 N N . ASP A 1 325 ? 47.698 -50.736 -33.257 1.00 79.44 325 ASP A N 1
ATOM 2568 C CA . ASP A 1 325 ? 48.156 -51.538 -32.118 1.00 79.44 325 ASP A CA 1
ATOM 2569 C C . ASP A 1 325 ? 47.821 -53.033 -32.307 1.00 79.44 325 ASP A C 1
ATOM 2571 O O . ASP A 1 325 ? 48.659 -53.887 -32.020 1.00 79.44 325 ASP A O 1
ATOM 2575 N N . TYR A 1 326 ? 46.653 -53.360 -32.877 1.00 77.19 326 TYR A N 1
ATOM 2576 C CA . TYR A 1 326 ? 46.271 -54.739 -33.216 1.00 77.19 326 TYR A CA 1
ATOM 2577 C C . TYR A 1 326 ? 47.209 -55.372 -34.254 1.00 77.19 326 TYR A C 1
ATOM 2579 O O . TYR A 1 326 ? 47.728 -56.465 -34.038 1.00 77.19 326 TYR A O 1
ATOM 2587 N N . HIS A 1 327 ? 47.484 -54.680 -35.364 1.00 81.50 327 HIS A N 1
ATOM 2588 C CA . HIS A 1 327 ? 48.387 -55.206 -36.395 1.00 81.50 327 HIS A CA 1
ATOM 2589 C C . HIS A 1 327 ? 49.832 -55.357 -35.904 1.00 81.50 327 HIS A C 1
ATOM 2591 O O . HIS A 1 327 ? 50.553 -56.230 -36.381 1.00 81.50 327 HIS A O 1
ATOM 2597 N N . MET A 1 328 ? 50.257 -54.531 -34.947 1.00 77.50 328 MET A N 1
ATOM 2598 C CA . MET A 1 328 ? 51.585 -54.622 -34.345 1.00 77.50 328 MET A CA 1
ATOM 2599 C C . MET A 1 328 ? 51.719 -55.817 -33.383 1.00 77.50 328 MET A C 1
ATOM 2601 O O . MET A 1 328 ? 52.821 -56.327 -33.215 1.00 77.50 328 MET A O 1
ATOM 2605 N N . GLN A 1 329 ? 50.619 -56.291 -32.789 1.00 73.38 329 GLN A N 1
ATOM 2606 C CA . GLN A 1 329 ? 50.593 -57.463 -31.901 1.00 73.38 329 GLN A CA 1
ATOM 2607 C C . GLN A 1 329 ? 50.499 -58.812 -32.634 1.00 73.38 329 GLN A C 1
ATOM 2609 O O . GLN A 1 329 ? 50.649 -59.852 -32.000 1.00 73.38 329 GLN A O 1
ATOM 2614 N N . ILE A 1 330 ? 50.249 -58.814 -33.946 1.00 71.81 330 ILE A N 1
ATOM 2615 C CA . ILE A 1 330 ? 50.046 -60.034 -34.755 1.00 71.81 330 ILE A CA 1
ATOM 2616 C C . ILE A 1 330 ? 51.315 -60.437 -35.530 1.00 71.81 330 ILE A C 1
ATOM 2618 O O . ILE A 1 330 ? 51.263 -61.279 -36.423 1.00 71.81 330 ILE A O 1
ATOM 2622 N N . LYS A 1 331 ? 52.475 -59.862 -35.196 1.00 53.34 331 LYS A N 1
ATOM 2623 C CA . LYS A 1 331 ? 53.732 -60.141 -35.897 1.00 53.34 331 LYS A CA 1
ATOM 2624 C C . LYS A 1 331 ? 54.671 -61.060 -35.133 1.00 53.34 331 LYS A C 1
ATOM 2626 O O . LYS A 1 331 ? 54.867 -60.811 -33.923 1.00 53.34 331 LYS A O 1
#

Organism: Gulo gulo (NCBI:txid48420)

InterPro domains:
  IPR052628 Cilia- and flagella-associated protein 70 [PTHR44314] (2-331)

Radius of gyration: 33.16 Å; Cα contacts (8 Å, |Δi|>4): 407; chains: 1; bounding box: 86×123×71 Å

Foldseek 3Di:
DWKKKKWFFAFAPDPGTDIDMFIDWDKDAAAAADDPFDFAFESFPDDPDPVNRTDPPHTDHDDQQCPAQEPQNDPVSVVVCCCVRHGHIDTDHSYDDDDDQDPVSLVVRLVLCVVQQWTKIKMFIDDDPPDDPDDDDDDDDDPPLQDTFLIWIWTRRPVVLQPAPDFKHWHKTAIAQDDQVVCCVRRVDNDDPCNVCSVVVVVCVPDTDPDDPPDDDDDDDDDDDDDDDDDDDDDDDDDDDDDDDDDDDDDDDDDDPDPDPPPPDNPRNRVSVVVRPIDIDMGGHPGRSHHHDDPVVVVVVVVVPDPDPDPDPPPPCPPVVVVVVVVVVVD

Secondary structure (DSSP, 8-state):
--EEEEEEEE--SSSSPEEEEE--PEEE-SSSPPPSSEEEE-S-S--SSGGGGEEEEEEE----GGG-SSSS-STTHHHHHHIIIIIS-EEE--B-------HHHHHHHHHHHHHH-EEEEEEEEEP-----SS---PPP--S-TT--EEEEEEEEE-GGGGSTT--EEEEEEEEEE--HHHHHHHH---S-HHHHHHHHHHHTTT-----------------------------------------------------PPP----HHHHHHHHTT-EEEEEEE-SS-SSPPPPHHHHHHHHHHHSPPPPPP---TTSSHHHHHHHHHHT-